Protein AF-A0A1C6TPZ8-F1 (afdb_monomer_lite)

Radius of gyration: 26.44 Å; chains: 1; bounding box: 73×65×64 Å

pLDDT: mean 78.9, std 15.6, range [37.97, 97.0]

Secondary structure (DSSP, 8-state):
------S-------PPPTT-B-GGG-B--SHHHHHHHHHHHHHHHTTPPBPBTTBSSSEEEEESSS-TT--PPEEEEE-SSS-THHHHHHHHHHHHTT--EEEETTEEEEEEEPPPP------TT---HHHHHHHHHHHHHHHHHHH--SGGGTTHHHHHHHHHHHHHHHHHHHHHHHHHHHHHT------

Foldseek 3Di:
DDDPPPPDPPPPPPDQAPLFAAPPRHRQNAPVSVQLRVLVVLVVVLVFDEPDPVPQWTKYWAFPDPDRPDQFFIKIATRDPDDLVVQVSSVVSCVVVVWDWDQDPVDNRIITTGRRPPPPPPDPPDDPVVVVVVVVVLVVLVVVVVPDDDPCVPVSVVVNVVSVVVVVVVVVVVVVVVVVVVVVPDDDPDD

Sequence (191 aa):
MNTDQWANGTVTVMDDPEFGYGKGQRPLWSPRDRDAEAIRRTLRRGGFVDFDERHLDGFAVEGANTSQDGTEPFVVSYCGTRFPETVQRYQQVLEQAGYQVSVNPQDAQILLVQRPPMEPPPSPDRPPMTAIVCAVLAAVALVASWVGTGPVRTTAGISSAILGVLAAFLAASWYRRRLDEQAGGRPGTAT

Organism: NCBI:txid47855

Structure (mmCIF, N/CA/C/O backbone):
data_AF-A0A1C6TPZ8-F1
#
_entry.id   AF-A0A1C6TPZ8-F1
#
loop_
_atom_site.group_PDB
_atom_site.id
_atom_site.type_symbol
_atom_site.label_atom_id
_atom_site.label_alt_id
_atom_site.label_comp_id
_atom_site.label_asym_id
_atom_site.label_entity_id
_atom_site.label_seq_id
_atom_site.pdbx_PDB_ins_code
_atom_site.Cartn_x
_atom_site.Cartn_y
_atom_site.Cartn_z
_atom_site.occupancy
_atom_site.B_iso_or_equiv
_atom_site.auth_seq_id
_atom_site.auth_comp_id
_atom_site.auth_asym_id
_atom_site.auth_atom_id
_atom_site.pdbx_PDB_model_num
ATOM 1 N N . MET A 1 1 ? 34.526 -52.059 -2.808 1.00 41.00 1 MET A N 1
ATOM 2 C CA . MET A 1 1 ? 33.201 -51.519 -3.180 1.00 41.00 1 MET A CA 1
ATOM 3 C C . MET A 1 1 ? 32.434 -51.347 -1.886 1.00 41.00 1 MET A C 1
ATOM 5 O O . MET A 1 1 ? 32.249 -52.339 -1.201 1.00 41.00 1 MET A O 1
ATOM 9 N N . ASN A 1 2 ? 32.170 -50.102 -1.489 1.00 37.97 2 ASN A N 1
ATOM 10 C CA . ASN A 1 2 ? 31.670 -49.743 -0.161 1.00 37.97 2 ASN A CA 1
ATOM 11 C C . ASN A 1 2 ? 30.196 -49.323 -0.278 1.00 37.97 2 ASN A C 1
ATOM 13 O O . ASN A 1 2 ? 29.887 -48.475 -1.114 1.00 37.97 2 ASN A O 1
ATOM 17 N N . THR A 1 3 ? 29.314 -49.938 0.509 1.00 50.47 3 THR A N 1
ATOM 18 C CA . THR A 1 3 ? 27.844 -49.893 0.347 1.00 50.47 3 THR A CA 1
ATOM 19 C C . THR A 1 3 ? 27.110 -49.188 1.494 1.00 50.47 3 THR A C 1
ATOM 21 O O . THR A 1 3 ? 25.901 -49.337 1.610 1.00 50.47 3 THR A O 1
ATOM 24 N N . ASP A 1 4 ? 27.795 -48.360 2.291 1.00 52.09 4 ASP A N 1
ATOM 25 C CA . ASP A 1 4 ? 27.247 -47.853 3.565 1.00 52.09 4 ASP A CA 1
ATOM 26 C C . ASP A 1 4 ? 27.032 -46.321 3.628 1.00 52.09 4 ASP A C 1
ATOM 28 O O . ASP A 1 4 ? 27.176 -45.716 4.686 1.00 52.09 4 ASP A O 1
ATOM 32 N N . GLN A 1 5 ? 26.676 -45.649 2.522 1.00 51.06 5 GLN A N 1
ATOM 33 C CA . GLN A 1 5 ? 26.609 -44.170 2.476 1.00 51.06 5 GLN A CA 1
ATOM 34 C C . GLN A 1 5 ? 25.212 -43.550 2.231 1.00 51.06 5 GLN A C 1
ATOM 36 O O . GLN A 1 5 ? 25.121 -42.483 1.633 1.00 51.06 5 GLN A O 1
ATOM 41 N N . TRP A 1 6 ? 24.117 -44.163 2.708 1.00 52.03 6 TRP A N 1
ATOM 42 C CA . TRP A 1 6 ? 22.746 -43.642 2.487 1.00 52.03 6 TRP A CA 1
ATOM 43 C C . TRP A 1 6 ? 21.849 -43.567 3.737 1.00 52.03 6 TRP A C 1
ATOM 45 O O . TRP A 1 6 ? 20.643 -43.766 3.638 1.00 52.03 6 TRP A O 1
ATOM 55 N N . ALA A 1 7 ? 22.398 -43.263 4.917 1.00 55.69 7 ALA A N 1
ATOM 56 C CA . ALA A 1 7 ? 21.601 -43.205 6.153 1.00 55.69 7 ALA A CA 1
ATOM 57 C C . ALA A 1 7 ? 21.752 -41.910 6.972 1.00 55.69 7 ALA A C 1
ATOM 59 O O . ALA A 1 7 ? 21.576 -41.944 8.179 1.00 55.69 7 ALA A O 1
ATOM 60 N N . ASN A 1 8 ? 22.050 -40.771 6.340 1.00 52.62 8 ASN A N 1
ATOM 61 C CA . ASN A 1 8 ? 21.947 -39.454 6.987 1.00 52.62 8 ASN A CA 1
ATOM 62 C C . ASN A 1 8 ? 21.362 -38.431 6.007 1.00 52.62 8 ASN A C 1
ATOM 64 O O . ASN A 1 8 ? 21.998 -37.452 5.625 1.00 52.62 8 ASN A O 1
ATOM 68 N N . GLY A 1 9 ? 20.135 -38.693 5.556 1.00 52.94 9 GLY A N 1
ATOM 69 C CA . GLY A 1 9 ? 19.299 -37.658 4.962 1.00 52.94 9 GLY A CA 1
ATOM 70 C C . GLY A 1 9 ? 18.793 -36.765 6.084 1.00 52.94 9 GLY A C 1
ATOM 71 O O . GLY A 1 9 ? 17.731 -37.028 6.641 1.00 52.94 9 GLY A O 1
ATOM 72 N N . THR A 1 10 ? 19.576 -35.755 6.457 1.00 56.06 10 THR A N 1
ATOM 73 C CA . THR A 1 10 ? 19.104 -34.664 7.306 1.00 56.06 10 THR A CA 1
ATOM 74 C C . THR A 1 10 ? 17.891 -34.073 6.601 1.00 56.06 10 THR A C 1
ATOM 76 O O . THR A 1 10 ? 18.031 -33.448 5.551 1.00 56.06 10 THR A O 1
ATOM 79 N N . VAL A 1 11 ? 16.692 -34.336 7.119 1.00 57.59 11 VAL A N 1
ATOM 80 C CA . VAL A 1 11 ? 15.494 -33.613 6.704 1.00 57.59 11 VAL A CA 1
ATOM 81 C C . VAL A 1 11 ? 15.772 -32.169 7.087 1.00 57.59 11 VAL A C 1
ATOM 83 O O . 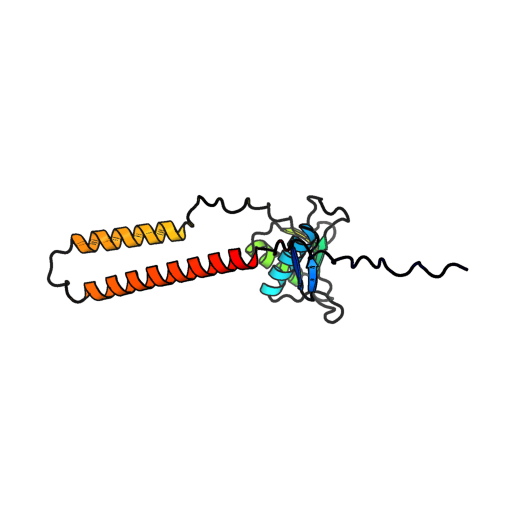VAL A 1 11 ? 15.711 -31.818 8.264 1.00 57.59 11 VAL A O 1
ATOM 86 N N . THR A 1 12 ? 16.178 -31.349 6.120 1.00 57.44 12 THR A N 1
ATOM 87 C CA . THR A 1 12 ? 16.182 -29.901 6.276 1.00 57.44 12 THR A CA 1
ATOM 88 C C . THR A 1 12 ? 14.730 -29.533 6.510 1.00 57.44 12 THR A C 1
ATOM 90 O O . THR A 1 12 ? 13.928 -29.502 5.578 1.00 57.44 12 THR A O 1
ATOM 93 N N . VAL A 1 13 ? 14.373 -29.352 7.781 1.00 62.94 13 VAL A N 1
ATOM 94 C CA . VAL A 1 13 ? 13.169 -28.629 8.167 1.00 62.94 13 VAL A CA 1
ATOM 95 C C . VAL A 1 13 ? 13.278 -27.310 7.412 1.00 62.94 13 VAL A C 1
ATOM 97 O O . VAL A 1 13 ? 14.201 -26.540 7.657 1.00 62.94 13 VAL A O 1
ATOM 100 N N . MET A 1 14 ? 12.464 -27.133 6.371 1.00 66.62 14 MET A N 1
ATOM 101 C CA . MET A 1 14 ? 12.399 -25.849 5.690 1.00 66.62 14 MET A CA 1
ATOM 102 C C . MET A 1 14 ? 11.852 -24.882 6.729 1.00 66.62 14 MET A C 1
ATOM 104 O O . MET A 1 14 ? 10.705 -25.041 7.141 1.00 66.62 14 MET A O 1
ATOM 108 N N . ASP A 1 15 ? 12.700 -23.971 7.203 1.00 81.69 15 ASP A N 1
ATOM 109 C CA . ASP A 1 15 ? 12.302 -22.953 8.168 1.00 81.69 15 ASP A CA 1
ATOM 110 C C . ASP A 1 15 ? 11.056 -22.228 7.642 1.00 81.69 15 ASP A C 1
ATOM 112 O O . ASP A 1 15 ? 10.977 -21.909 6.455 1.00 81.69 15 ASP A O 1
ATOM 116 N N . ASP A 1 16 ? 10.058 -21.990 8.490 1.00 88.19 16 ASP A N 1
ATOM 117 C CA . ASP A 1 16 ? 8.904 -21.189 8.082 1.00 88.19 16 ASP A CA 1
ATOM 118 C C . ASP A 1 16 ? 9.360 -19.745 7.786 1.00 88.19 16 ASP A C 1
ATOM 120 O O . ASP A 1 16 ? 10.231 -19.214 8.486 1.00 88.19 16 ASP A O 1
ATOM 124 N N . PRO A 1 17 ? 8.793 -19.065 6.771 1.00 90.31 17 PRO A N 1
ATOM 125 C CA . PRO A 1 17 ? 9.159 -17.688 6.471 1.00 90.31 17 PRO A CA 1
ATOM 126 C C . PRO A 1 17 ? 8.816 -16.763 7.640 1.00 90.31 17 PRO A C 1
ATOM 128 O O . PRO A 1 17 ? 7.673 -16.732 8.098 1.00 90.31 17 PRO A O 1
ATOM 131 N N . GLU A 1 18 ? 9.791 -15.956 8.070 1.00 90.25 18 GLU A N 1
ATOM 132 C CA . GLU A 1 18 ? 9.697 -15.074 9.245 1.00 90.25 18 GLU A CA 1
ATOM 133 C C . GLU A 1 18 ? 8.447 -14.176 9.226 1.00 90.25 18 GLU A C 1
ATOM 135 O O . GLU A 1 18 ? 7.823 -13.938 10.261 1.00 90.25 18 GLU A O 1
ATOM 140 N N . PHE A 1 19 ? 8.036 -13.707 8.043 1.00 89.31 19 PHE A N 1
ATOM 141 C CA . PHE A 1 19 ? 6.881 -12.821 7.873 1.00 89.31 19 PHE A CA 1
ATOM 142 C C . PHE A 1 19 ? 5.662 -13.516 7.248 1.00 89.31 19 PHE A C 1
ATOM 144 O O . PHE A 1 19 ? 4.721 -12.848 6.806 1.00 89.31 19 PHE A O 1
ATOM 151 N N . GLY A 1 20 ? 5.658 -14.849 7.219 1.00 93.31 20 GLY A N 1
ATOM 152 C CA . GLY A 1 20 ? 4.576 -15.663 6.677 1.00 93.31 20 GLY A CA 1
ATOM 153 C C . GLY A 1 20 ? 4.510 -15.643 5.149 1.00 93.31 20 GLY A C 1
ATOM 154 O O . GLY A 1 20 ? 5.528 -15.626 4.457 1.00 93.31 20 GLY A O 1
ATOM 155 N N . TYR A 1 21 ? 3.289 -15.665 4.609 1.00 93.19 21 TYR A N 1
ATOM 156 C CA . TYR A 1 21 ? 3.041 -15.830 3.175 1.00 93.19 21 TYR A CA 1
ATOM 157 C C . TYR A 1 21 ? 2.163 -14.709 2.601 1.00 93.19 21 TYR A C 1
ATOM 159 O O . TYR A 1 21 ? 1.187 -14.266 3.212 1.00 93.19 21 TYR A O 1
ATOM 167 N N . GLY A 1 22 ? 2.506 -14.257 1.394 1.00 93.00 22 GLY A N 1
ATOM 168 C CA . GLY A 1 22 ? 1.729 -13.306 0.599 1.00 93.00 22 GLY A CA 1
ATOM 169 C C . GLY A 1 22 ? 0.682 -13.972 -0.302 1.00 93.00 22 GLY A C 1
ATOM 170 O O . GLY A 1 22 ? 0.396 -15.170 -0.196 1.00 93.00 22 GLY A O 1
ATOM 171 N N . LYS A 1 23 ? 0.107 -13.195 -1.236 1.00 90.38 23 LYS A N 1
ATOM 172 C CA . LYS A 1 23 ? -0.772 -13.733 -2.295 1.00 90.38 23 LYS A CA 1
ATOM 173 C C . LYS A 1 23 ? -0.074 -14.898 -3.017 1.00 90.38 23 LYS A C 1
ATOM 175 O O . LYS A 1 23 ? 1.096 -14.805 -3.375 1.00 90.38 23 LYS A O 1
ATOM 180 N N . GLY A 1 24 ? -0.810 -15.987 -3.243 1.00 89.38 24 GLY A N 1
ATOM 181 C CA . GLY A 1 24 ? -0.300 -17.153 -3.970 1.00 89.38 24 GLY A CA 1
ATOM 182 C C . GLY A 1 24 ? 0.710 -18.001 -3.194 1.00 89.38 24 GLY A C 1
ATOM 183 O O . GLY A 1 24 ? 1.492 -18.697 -3.825 1.00 89.38 24 GLY A O 1
ATOM 184 N N . GLN A 1 25 ? 0.708 -17.943 -1.854 1.00 92.44 25 GLN A N 1
ATOM 185 C CA . GLN A 1 25 ? 1.649 -18.691 -1.001 1.00 92.44 25 GLN A CA 1
ATOM 186 C C . GLN A 1 25 ? 3.120 -18.318 -1.242 1.00 92.44 25 GLN A C 1
ATOM 188 O O . GLN A 1 25 ? 4.024 -19.109 -0.987 1.00 92.44 25 GLN A O 1
ATOM 193 N N . ARG A 1 26 ? 3.385 -17.096 -1.723 1.00 89.50 26 ARG A N 1
ATOM 194 C CA . ARG A 1 26 ? 4.753 -16.593 -1.854 1.00 89.50 26 ARG A CA 1
ATOM 195 C C . ARG A 1 26 ? 5.340 -16.370 -0.452 1.00 89.50 26 ARG A C 1
ATOM 197 O O . ARG A 1 26 ? 4.762 -15.569 0.285 1.00 89.50 26 ARG A O 1
ATOM 204 N N . PRO A 1 27 ? 6.449 -17.031 -0.079 1.00 92.12 27 PRO A N 1
ATOM 205 C CA . PRO A 1 27 ? 7.061 -16.832 1.228 1.00 92.12 27 PRO A CA 1
ATOM 206 C C . PRO A 1 27 ? 7.636 -15.417 1.345 1.00 92.12 27 PRO A C 1
ATOM 208 O O . PRO A 1 27 ? 8.181 -14.874 0.380 1.00 92.12 27 PRO A O 1
ATOM 211 N N . LEU A 1 28 ? 7.488 -14.818 2.525 1.00 93.00 28 LEU A N 1
ATOM 212 C CA . LEU A 1 28 ? 7.967 -13.479 2.854 1.00 93.00 28 LEU A CA 1
ATOM 213 C C . LEU A 1 28 ? 9.136 -13.616 3.832 1.00 93.00 28 LEU A C 1
ATOM 215 O O . LEU A 1 28 ? 8.951 -13.645 5.046 1.00 93.00 28 LEU A O 1
ATOM 219 N N . TRP A 1 29 ? 10.340 -13.755 3.285 1.00 89.44 29 TRP A N 1
ATOM 220 C CA . TRP A 1 29 ? 11.544 -14.034 4.072 1.00 89.44 29 TRP A CA 1
ATOM 221 C C . TRP A 1 29 ? 12.134 -12.796 4.728 1.00 89.44 29 TRP A C 1
ATOM 223 O O . TRP A 1 29 ? 12.813 -12.908 5.738 1.00 89.44 29 TRP A O 1
ATOM 233 N N . SER A 1 30 ? 11.895 -11.622 4.149 1.00 88.75 30 SER A N 1
ATOM 234 C CA . SER A 1 30 ? 12.497 -10.375 4.611 1.00 88.75 30 SER A CA 1
ATOM 235 C C . SER A 1 30 ? 11.442 -9.342 5.025 1.00 88.75 30 SER A C 1
ATOM 237 O O . SER A 1 30 ? 10.321 -9.349 4.493 1.00 88.75 30 SER A O 1
ATOM 239 N N . PRO A 1 31 ? 11.796 -8.370 5.893 1.00 88.38 31 PRO A N 1
ATOM 240 C CA . PRO A 1 31 ? 10.933 -7.222 6.182 1.00 88.38 31 PRO A CA 1
ATOM 241 C C . PRO A 1 31 ? 10.504 -6.498 4.904 1.00 88.38 31 PRO A C 1
ATOM 243 O O . PRO A 1 31 ? 9.398 -5.977 4.799 1.00 88.38 31 PRO A O 1
ATOM 246 N N . ARG A 1 32 ? 11.375 -6.511 3.896 1.00 88.06 32 ARG A N 1
ATOM 247 C CA . ARG A 1 32 ? 11.125 -5.919 2.592 1.00 88.06 32 ARG A CA 1
ATOM 248 C C . ARG A 1 32 ? 10.063 -6.663 1.786 1.00 88.06 32 ARG A C 1
ATOM 250 O O . ARG A 1 32 ? 9.223 -6.004 1.178 1.00 88.06 32 ARG A O 1
ATOM 257 N N . ASP A 1 33 ? 10.068 -7.996 1.793 1.00 90.50 33 ASP A N 1
ATOM 258 C CA . ASP A 1 33 ? 9.015 -8.795 1.152 1.00 90.50 33 ASP A CA 1
ATOM 259 C C . ASP A 1 33 ? 7.660 -8.524 1.806 1.00 90.50 33 ASP A C 1
ATOM 261 O O . ASP A 1 33 ? 6.660 -8.317 1.113 1.00 90.50 33 ASP A O 1
ATOM 265 N N . ARG A 1 34 ? 7.644 -8.457 3.143 1.00 91.44 34 ARG A N 1
ATOM 266 C CA . ARG A 1 34 ? 6.465 -8.077 3.927 1.00 91.44 34 ARG A CA 1
ATOM 267 C C . ARG A 1 34 ? 5.948 -6.693 3.539 1.00 91.44 34 ARG A C 1
ATOM 269 O O . ARG A 1 34 ? 4.750 -6.543 3.308 1.00 91.44 34 ARG A O 1
ATOM 276 N N . ASP A 1 35 ? 6.823 -5.695 3.465 1.00 92.00 35 ASP A N 1
ATOM 277 C CA . ASP A 1 35 ? 6.440 -4.315 3.154 1.00 92.00 35 ASP A CA 1
ATOM 278 C C . ASP A 1 35 ? 5.952 -4.173 1.705 1.00 92.00 35 ASP A C 1
ATOM 280 O O . ASP A 1 35 ? 4.911 -3.560 1.461 1.00 92.00 35 ASP A O 1
ATOM 284 N N . ALA A 1 36 ? 6.628 -4.816 0.746 1.00 93.25 36 ALA A N 1
ATOM 285 C CA . ALA A 1 36 ? 6.155 -4.891 -0.633 1.00 93.25 36 ALA A CA 1
ATOM 286 C C . ALA A 1 36 ? 4.755 -5.516 -0.689 1.00 93.25 36 ALA A C 1
ATOM 288 O O . ALA A 1 36 ? 3.856 -4.984 -1.339 1.00 93.25 36 ALA A O 1
ATOM 289 N N . GLU A 1 37 ? 4.530 -6.618 0.031 1.00 94.56 37 GLU A N 1
ATOM 290 C CA . GLU A 1 37 ? 3.222 -7.267 0.087 1.00 94.56 37 GLU A CA 1
ATOM 291 C C . GLU A 1 37 ? 2.156 -6.406 0.781 1.00 94.56 37 GLU A C 1
ATOM 293 O O . GLU A 1 37 ? 0.987 -6.446 0.389 1.00 94.56 37 GLU A O 1
ATOM 298 N N . ALA A 1 38 ? 2.528 -5.585 1.766 1.00 94.19 38 ALA A N 1
ATOM 299 C CA . ALA A 1 38 ? 1.628 -4.612 2.378 1.00 94.19 38 ALA A CA 1
ATOM 300 C C . ALA A 1 38 ? 1.170 -3.545 1.369 1.00 94.19 38 ALA A C 1
ATOM 302 O O . ALA A 1 38 ? -0.028 -3.243 1.305 1.00 94.19 38 ALA A O 1
ATOM 303 N N . ILE A 1 39 ? 2.079 -3.048 0.523 1.00 95.69 39 ILE A N 1
ATOM 304 C CA . ILE A 1 39 ? 1.750 -2.139 -0.587 1.00 95.69 39 ILE A CA 1
ATOM 305 C C . ILE A 1 39 ? 0.805 -2.842 -1.572 1.00 95.69 39 ILE A C 1
ATOM 307 O O . ILE A 1 39 ? -0.281 -2.325 -1.846 1.00 95.69 39 ILE A O 1
ATOM 311 N N . ARG A 1 40 ? 1.135 -4.065 -2.026 1.00 96.44 40 ARG A N 1
ATOM 312 C CA . ARG A 1 40 ? 0.263 -4.835 -2.940 1.00 96.44 40 ARG A CA 1
ATOM 313 C C . ARG A 1 40 ? -1.131 -5.044 -2.351 1.00 96.44 40 ARG A C 1
ATOM 315 O O . ARG A 1 40 ? -2.142 -4.860 -3.026 1.00 96.44 40 ARG A O 1
ATOM 322 N N . ARG A 1 41 ? -1.217 -5.408 -1.069 1.00 95.50 41 ARG A N 1
ATOM 323 C CA . ARG A 1 41 ? -2.489 -5.597 -0.356 1.00 95.50 41 ARG A CA 1
ATOM 324 C C . ARG A 1 41 ? -3.298 -4.304 -0.280 1.00 95.50 41 ARG A C 1
ATOM 326 O O . ARG A 1 41 ? -4.519 -4.364 -0.406 1.00 95.50 41 ARG A O 1
ATOM 333 N N . THR A 1 42 ? -2.638 -3.169 -0.082 1.00 96.44 42 THR A N 1
ATOM 334 C CA . THR A 1 42 ? -3.279 -1.848 -0.036 1.00 96.44 42 THR A CA 1
ATOM 335 C C . THR A 1 42 ? -3.908 -1.506 -1.385 1.00 96.44 42 THR A C 1
ATOM 337 O O . THR A 1 42 ? -5.102 -1.223 -1.444 1.00 96.44 42 THR A O 1
ATOM 340 N N . LEU A 1 43 ? -3.159 -1.655 -2.480 1.00 96.62 43 LEU A N 1
ATOM 341 C CA . LEU A 1 43 ? -3.670 -1.412 -3.832 1.00 96.62 43 LEU A CA 1
ATOM 342 C C . LEU A 1 43 ? -4.818 -2.364 -4.202 1.00 96.62 43 LEU A C 1
ATOM 344 O O . LEU A 1 43 ? -5.837 -1.920 -4.730 1.00 96.62 43 LEU A O 1
ATOM 348 N N . ARG A 1 44 ? -4.728 -3.652 -3.837 1.00 96.25 44 ARG A N 1
ATOM 349 C CA . ARG A 1 44 ? -5.830 -4.613 -4.045 1.00 96.25 44 ARG A CA 1
ATOM 350 C C . ARG A 1 44 ? -7.102 -4.233 -3.289 1.00 96.25 44 ARG A C 1
ATOM 352 O O . ARG A 1 44 ? -8.194 -4.383 -3.825 1.00 96.25 44 ARG A O 1
ATOM 359 N N . ARG A 1 45 ? -6.988 -3.706 -2.063 1.00 95.69 45 ARG A N 1
ATOM 360 C CA . ARG A 1 45 ? -8.146 -3.170 -1.319 1.00 95.69 45 ARG A CA 1
ATOM 361 C C . ARG A 1 45 ? -8.744 -1.931 -1.986 1.00 95.69 45 ARG A C 1
ATOM 363 O O . ARG A 1 45 ? -9.948 -1.732 -1.882 1.00 95.69 45 ARG A O 1
ATOM 370 N N . GLY A 1 46 ? -7.928 -1.153 -2.697 1.00 95.88 46 GLY A N 1
ATOM 371 C CA . GLY A 1 46 ? -8.371 -0.060 -3.568 1.00 95.88 46 GLY A CA 1
ATOM 372 C C . GLY A 1 46 ? -9.047 -0.510 -4.870 1.00 95.88 46 GLY A C 1
ATOM 373 O O . GLY A 1 46 ? -9.441 0.338 -5.662 1.00 95.88 46 GLY A O 1
ATOM 374 N N . GLY A 1 47 ? -9.194 -1.821 -5.103 1.00 95.56 47 GLY A N 1
ATOM 375 C CA . GLY A 1 47 ? -9.834 -2.380 -6.296 1.00 95.56 47 GLY A CA 1
ATOM 376 C C . GLY A 1 47 ? -8.896 -2.582 -7.488 1.00 95.56 47 GLY A C 1
ATOM 377 O O . GLY A 1 47 ? -9.367 -2.914 -8.574 1.00 95.56 47 GLY A O 1
ATOM 378 N N . PHE A 1 48 ? -7.586 -2.399 -7.309 1.00 95.19 48 PHE A N 1
ATOM 379 C CA . PHE A 1 48 ? -6.608 -2.600 -8.378 1.00 95.19 48 PHE A CA 1
ATOM 380 C C . PHE A 1 48 ? -6.133 -4.051 -8.464 1.00 95.19 48 PHE A C 1
ATOM 382 O O . PHE A 1 48 ? -6.101 -4.781 -7.469 1.00 95.19 48 PHE A O 1
ATOM 389 N N . VAL A 1 49 ? -5.740 -4.464 -9.667 1.00 94.31 49 VAL A N 1
ATOM 390 C CA . VAL A 1 49 ? -5.290 -5.827 -9.958 1.00 94.31 49 VAL A CA 1
ATOM 391 C C . VAL A 1 49 ? -3.764 -5.864 -10.017 1.00 94.31 49 VAL A C 1
ATOM 393 O O . VAL A 1 49 ? -3.132 -4.980 -10.588 1.00 94.31 49 VAL A O 1
ATOM 396 N N . ASP A 1 50 ? -3.194 -6.882 -9.379 1.00 93.69 50 ASP A N 1
ATOM 397 C CA . ASP A 1 50 ? -1.760 -7.185 -9.397 1.00 93.69 50 ASP A CA 1
ATOM 398 C C . ASP A 1 50 ? -1.379 -7.690 -10.791 1.00 93.69 50 ASP A C 1
ATOM 400 O O . ASP A 1 50 ? -2.079 -8.552 -11.329 1.00 93.69 50 ASP A O 1
ATOM 404 N N . PHE A 1 51 ? -0.292 -7.181 -11.357 1.00 92.62 51 PHE A N 1
ATOM 405 C CA . PHE A 1 51 ? 0.250 -7.685 -12.609 1.00 92.62 51 PHE A CA 1
ATOM 406 C C . PHE A 1 51 ? 0.782 -9.104 -12.388 1.00 92.62 51 PHE A C 1
ATOM 408 O O . PHE A 1 51 ? 1.651 -9.343 -11.548 1.00 92.62 51 PHE A O 1
ATOM 415 N N . ASP A 1 52 ? 0.234 -10.060 -13.131 1.00 88.69 52 ASP A N 1
ATOM 416 C CA . ASP A 1 52 ? 0.665 -11.454 -13.115 1.00 88.69 52 ASP A CA 1
ATOM 417 C C . ASP A 1 52 ? 0.493 -12.086 -14.504 1.00 88.69 52 ASP A C 1
ATOM 419 O O . ASP A 1 52 ? -0.011 -11.461 -15.435 1.00 88.69 52 ASP A O 1
ATOM 423 N N . GLU A 1 53 ? 0.911 -13.342 -14.667 1.00 81.44 53 GLU A N 1
ATOM 424 C CA . GLU A 1 53 ? 0.834 -14.048 -15.957 1.00 81.44 53 GLU A CA 1
ATOM 425 C C . GLU A 1 53 ? -0.590 -14.121 -16.538 1.00 81.44 53 GLU A C 1
ATOM 427 O O . GLU A 1 53 ? -0.761 -14.310 -17.741 1.00 81.44 53 GLU A O 1
ATOM 432 N N . ARG A 1 54 ? -1.627 -13.990 -15.697 1.00 85.81 54 ARG A N 1
ATOM 433 C CA . ARG A 1 54 ? -3.035 -14.031 -16.118 1.00 85.81 54 ARG A CA 1
ATOM 434 C C . ARG A 1 54 ? -3.607 -12.636 -16.355 1.00 85.81 54 ARG A C 1
ATOM 436 O O . ARG A 1 54 ? -4.547 -12.499 -17.135 1.00 85.81 54 ARG A O 1
ATOM 443 N N . HIS A 1 55 ? -3.052 -11.620 -15.703 1.00 85.44 55 HIS A N 1
ATOM 444 C CA . HIS A 1 55 ? -3.479 -10.230 -15.796 1.00 85.44 55 HIS A CA 1
ATOM 445 C C . HIS A 1 55 ? -2.318 -9.373 -16.289 1.00 85.44 55 HIS A C 1
ATOM 447 O O . HIS A 1 55 ? -1.534 -8.834 -15.511 1.00 85.44 55 HIS A O 1
ATOM 453 N N . LEU A 1 56 ? -2.255 -9.209 -17.612 1.00 86.88 56 LEU A N 1
ATOM 454 C CA . LEU A 1 56 ? -1.244 -8.384 -18.281 1.00 86.88 56 LEU A CA 1
ATOM 455 C C . LEU A 1 56 ? -1.481 -6.870 -18.111 1.00 86.88 56 LEU A C 1
ATOM 457 O O . LEU A 1 56 ? -0.738 -6.063 -18.657 1.00 86.88 56 LEU A O 1
ATOM 461 N N . ASP A 1 57 ? -2.531 -6.485 -17.386 1.00 90.25 57 ASP A N 1
ATOM 462 C CA . ASP A 1 57 ? -2.906 -5.108 -17.087 1.00 90.25 57 ASP A CA 1
ATOM 463 C C . ASP A 1 57 ? -3.122 -4.989 -15.572 1.00 90.25 57 ASP A C 1
ATOM 465 O O . ASP A 1 57 ? -3.986 -5.664 -15.005 1.00 90.25 57 ASP A O 1
ATOM 469 N N . GLY A 1 58 ? -2.296 -4.184 -14.905 1.00 93.44 58 GLY A N 1
ATOM 470 C CA . GLY A 1 58 ? -2.269 -4.107 -13.449 1.00 93.44 58 GLY A CA 1
ATOM 471 C C . GLY A 1 58 ? -1.083 -3.317 -12.915 1.00 93.44 58 GLY A C 1
ATOM 472 O O . GLY A 1 58 ? -0.365 -2.652 -13.665 1.00 93.44 58 GLY A O 1
ATOM 473 N N . PHE A 1 59 ? -0.892 -3.362 -11.602 1.00 95.38 59 PHE A N 1
ATOM 474 C CA . PHE A 1 59 ? 0.278 -2.781 -10.951 1.00 95.38 59 PHE A CA 1
ATOM 475 C C . PHE A 1 59 ? 1.336 -3.850 -10.671 1.00 95.38 59 PHE A C 1
ATOM 477 O O . PHE A 1 59 ? 0.998 -4.965 -10.289 1.00 95.38 59 PHE A O 1
ATOM 484 N N . ALA A 1 60 ? 2.609 -3.490 -10.769 1.00 95.12 60 ALA A N 1
ATOM 485 C CA . ALA A 1 60 ? 3.708 -4.259 -10.201 1.00 95.12 60 ALA A CA 1
ATOM 486 C C . ALA A 1 60 ? 4.332 -3.469 -9.049 1.00 95.12 60 ALA A C 1
ATOM 488 O O . ALA A 1 60 ? 4.413 -2.242 -9.096 1.00 95.12 60 ALA A O 1
ATOM 489 N N . VAL A 1 61 ? 4.762 -4.181 -8.007 1.00 95.19 61 VAL A N 1
ATOM 490 C CA . VAL A 1 61 ? 5.524 -3.599 -6.896 1.00 95.19 61 VAL A CA 1
ATOM 491 C C . VAL A 1 61 ? 6.875 -4.277 -6.846 1.00 95.19 61 VAL A C 1
ATOM 493 O O . VAL A 1 61 ? 6.956 -5.488 -6.610 1.00 95.19 61 VAL A O 1
ATOM 496 N N . GLU A 1 62 ? 7.917 -3.485 -7.017 1.00 91.50 62 GLU A N 1
ATOM 497 C CA . GLU A 1 62 ? 9.306 -3.909 -6.960 1.00 91.50 62 GLU A CA 1
ATOM 498 C C . GLU A 1 62 ? 10.034 -3.092 -5.900 1.00 91.50 62 GLU A C 1
ATOM 500 O O . GLU A 1 62 ? 9.683 -1.954 -5.600 1.00 91.50 62 GLU A O 1
ATOM 505 N N . GLY A 1 63 ? 11.047 -3.672 -5.274 1.00 84.81 63 GLY A N 1
ATOM 506 C CA . GLY A 1 63 ? 11.942 -2.879 -4.450 1.00 84.81 63 GLY A CA 1
ATOM 507 C C . GLY A 1 63 ? 13.066 -2.321 -5.328 1.00 84.81 63 GLY A C 1
ATOM 508 O O . GLY A 1 63 ? 13.648 -3.092 -6.082 1.00 84.81 63 GLY A O 1
ATOM 509 N N . ALA A 1 64 ? 13.430 -1.042 -5.179 1.00 67.75 64 ALA A N 1
ATOM 510 C CA . ALA A 1 64 ? 14.370 -0.357 -6.080 1.00 67.75 64 ALA A CA 1
ATOM 511 C C . ALA A 1 64 ? 15.796 -0.963 -6.202 1.00 67.75 64 ALA A C 1
ATOM 513 O O . ALA A 1 64 ? 16.489 -0.655 -7.166 1.00 67.75 64 ALA A O 1
ATOM 514 N N . ASN A 1 65 ? 16.232 -1.858 -5.298 1.00 64.88 65 ASN A N 1
ATOM 515 C CA . ASN A 1 65 ? 17.539 -2.541 -5.390 1.00 64.88 65 ASN A CA 1
ATOM 516 C C . ASN A 1 65 ? 17.562 -4.015 -4.956 1.00 64.88 65 ASN A C 1
ATOM 518 O O . ASN A 1 65 ? 16.569 -4.548 -4.490 1.00 64.88 65 ASN A O 1
ATOM 522 N N . THR A 1 66 ? 18.708 -4.690 -5.025 1.00 54.31 66 THR A N 1
ATOM 523 C CA . THR A 1 66 ? 18.921 -6.060 -4.501 1.00 54.31 66 THR A CA 1
ATOM 524 C C . THR A 1 66 ? 19.322 -6.122 -3.023 1.00 54.31 66 THR A C 1
ATOM 526 O O . THR A 1 66 ? 19.233 -7.190 -2.420 1.00 54.31 66 THR A O 1
ATOM 529 N N . SER A 1 67 ? 19.710 -5.002 -2.403 1.00 59.53 67 SER A N 1
ATOM 530 C CA . SER A 1 67 ? 20.027 -4.967 -0.967 1.00 59.53 67 SER A CA 1
ATOM 531 C C . SER A 1 67 ? 18.757 -5.154 -0.129 1.00 59.53 67 SER A C 1
ATOM 533 O O . SER A 1 67 ? 17.802 -4.385 -0.255 1.00 59.53 67 SER A O 1
ATOM 535 N N . GLN A 1 68 ? 18.716 -6.198 0.703 1.00 58.91 68 GLN A N 1
ATOM 536 C CA . GLN A 1 68 ? 17.554 -6.524 1.541 1.00 58.91 68 GLN A CA 1
ATOM 537 C C . GLN A 1 68 ? 17.284 -5.461 2.625 1.00 58.91 68 GLN A C 1
ATOM 539 O O . GLN A 1 68 ? 16.124 -5.255 2.987 1.00 58.91 68 GLN A O 1
ATOM 544 N N . ASP A 1 69 ? 18.314 -4.707 3.029 1.00 61.38 69 ASP A N 1
ATOM 545 C CA . ASP A 1 69 ? 18.273 -3.798 4.186 1.00 61.38 69 ASP A CA 1
ATOM 546 C C . ASP A 1 69 ? 18.255 -2.301 3.830 1.00 61.38 69 ASP A C 1
ATOM 548 O O . ASP A 1 69 ? 18.250 -1.445 4.715 1.00 61.38 69 ASP A O 1
ATOM 552 N N . GLY A 1 70 ? 18.236 -1.953 2.540 1.00 63.97 70 GLY A N 1
ATOM 553 C CA . GLY A 1 70 ? 18.249 -0.556 2.101 1.00 63.97 70 GLY A CA 1
ATOM 554 C C . GLY A 1 70 ? 17.017 0.243 2.552 1.00 63.97 70 GLY A C 1
ATOM 555 O O . GLY A 1 70 ? 15.902 -0.279 2.630 1.00 63.97 70 GLY A O 1
ATOM 556 N N . THR A 1 71 ? 17.212 1.543 2.789 1.00 71.31 71 THR A N 1
ATOM 557 C CA . THR A 1 71 ? 16.147 2.547 3.001 1.00 71.31 71 THR A CA 1
ATOM 558 C C . THR A 1 71 ? 15.507 3.019 1.695 1.00 71.31 71 THR A C 1
ATOM 560 O O . THR A 1 71 ? 14.776 4.007 1.676 1.00 71.31 71 THR A O 1
ATOM 563 N N . GLU A 1 72 ? 15.814 2.352 0.588 1.00 80.94 72 GLU A N 1
ATOM 564 C CA . GLU A 1 72 ? 15.355 2.762 -0.727 1.00 80.94 72 GLU A CA 1
ATOM 565 C C . GLU A 1 72 ? 13.838 2.586 -0.884 1.00 80.94 72 GLU A C 1
ATOM 567 O O . GLU A 1 72 ? 13.255 1.652 -0.317 1.00 80.94 72 GLU A O 1
ATOM 572 N N . PRO A 1 73 ? 13.189 3.465 -1.666 1.00 90.81 73 PRO A N 1
ATOM 573 C CA . PRO A 1 73 ? 11.759 3.380 -1.907 1.00 90.81 73 PRO A CA 1
ATOM 574 C C . PRO A 1 73 ? 11.387 2.110 -2.685 1.00 90.81 73 PRO A C 1
ATOM 576 O O . PRO A 1 73 ? 12.185 1.513 -3.414 1.00 90.81 73 PRO A O 1
ATOM 579 N N . PHE A 1 74 ? 10.127 1.714 -2.561 1.00 93.62 74 PHE A N 1
ATOM 580 C CA . PHE A 1 74 ? 9.501 0.755 -3.458 1.00 93.62 74 PHE A CA 1
ATOM 581 C C . PHE A 1 74 ? 9.077 1.453 -4.746 1.00 93.62 74 PHE A C 1
ATOM 583 O O . PHE A 1 74 ? 8.600 2.583 -4.731 1.00 93.62 74 PHE A O 1
ATOM 590 N N . VAL A 1 75 ? 9.236 0.755 -5.856 1.00 95.12 75 VAL A N 1
ATOM 591 C CA . VAL A 1 75 ? 8.781 1.157 -7.179 1.00 95.12 75 VAL A CA 1
ATOM 592 C C . VAL A 1 75 ? 7.413 0.528 -7.399 1.00 95.12 75 VAL A C 1
ATOM 594 O O . VAL A 1 75 ? 7.261 -0.691 -7.309 1.00 95.12 75 VAL A O 1
ATOM 597 N N . VAL A 1 76 ? 6.409 1.358 -7.665 1.00 95.94 76 VAL A N 1
ATOM 598 C CA . VAL A 1 76 ? 5.088 0.910 -8.103 1.00 95.94 76 VAL A CA 1
ATOM 599 C C . VAL A 1 76 ? 4.886 1.383 -9.530 1.00 95.94 76 VAL A C 1
ATOM 601 O O . VAL A 1 76 ? 4.823 2.585 -9.784 1.00 95.94 76 VAL A O 1
ATOM 604 N N . SER A 1 77 ? 4.764 0.429 -10.443 1.00 94.75 77 SER A N 1
ATOM 605 C CA . SER A 1 77 ? 4.610 0.693 -11.871 1.00 94.75 77 SER A CA 1
ATOM 606 C C . SER A 1 77 ? 3.261 0.188 -12.352 1.00 94.75 77 SER A C 1
ATOM 608 O O . SER A 1 77 ? 2.754 -0.827 -11.871 1.00 94.75 77 SER A O 1
ATOM 610 N N . TYR A 1 78 ? 2.680 0.880 -13.324 1.00 93.69 78 TYR A N 1
ATOM 611 C CA . TYR A 1 78 ? 1.554 0.356 -14.085 1.00 93.69 78 TYR A CA 1
ATOM 612 C C . TYR A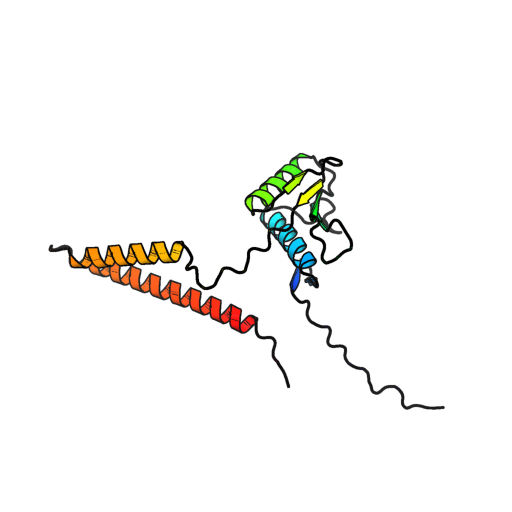 1 78 ? 2.076 -0.423 -15.297 1.00 93.69 78 TYR A C 1
ATOM 614 O O . TYR A 1 78 ? 2.820 0.118 -16.107 1.00 93.69 78 TYR A O 1
ATOM 622 N N . CYS A 1 79 ? 1.699 -1.696 -15.415 1.00 91.50 79 CYS A N 1
ATOM 623 C CA . CYS A 1 79 ? 2.198 -2.604 -16.456 1.00 91.50 79 CYS A CA 1
ATOM 624 C C . CYS A 1 79 ? 1.242 -2.757 -17.649 1.00 91.50 79 CYS A C 1
ATOM 626 O O . CYS A 1 79 ? 1.520 -3.530 -18.562 1.00 91.50 79 CYS A O 1
ATOM 628 N N . GLY A 1 80 ? 0.104 -2.060 -17.640 1.00 87.75 80 GLY A N 1
ATOM 629 C CA . GLY A 1 80 ? -0.869 -2.118 -18.724 1.00 87.75 80 GLY A CA 1
ATOM 630 C C . GLY A 1 80 ? -0.600 -1.117 -19.847 1.00 87.75 80 GLY A C 1
ATOM 631 O O . GLY A 1 80 ? 0.313 -0.299 -19.812 1.00 87.75 80 GLY A O 1
ATOM 632 N N . THR A 1 81 ? -1.456 -1.162 -20.865 1.00 83.12 81 THR A N 1
ATOM 633 C CA . THR A 1 81 ? -1.372 -0.277 -22.040 1.00 83.12 81 THR A CA 1
ATOM 634 C C . THR A 1 81 ? -2.253 0.972 -21.921 1.00 83.12 81 THR A C 1
ATOM 636 O O . THR A 1 81 ? -2.230 1.824 -22.810 1.00 83.12 81 THR A O 1
ATOM 639 N N . ARG A 1 82 ? -3.056 1.102 -20.850 1.00 68.88 82 ARG A N 1
ATOM 640 C CA . ARG A 1 82 ? -4.086 2.144 -20.714 1.00 68.88 82 ARG A CA 1
ATOM 641 C C . ARG A 1 82 ? -3.738 3.225 -19.684 1.00 68.88 82 ARG A C 1
ATOM 643 O O . ARG A 1 82 ? -3.803 3.000 -18.487 1.00 68.88 82 ARG A O 1
ATOM 650 N N . PHE A 1 83 ? -3.520 4.427 -20.217 1.00 69.62 83 PHE A N 1
ATOM 651 C CA . PHE A 1 83 ? -3.589 5.773 -19.624 1.00 69.62 83 PHE A CA 1
ATOM 652 C C . PHE A 1 83 ? -2.825 6.102 -18.314 1.00 69.62 83 PHE A C 1
ATOM 654 O O . PHE A 1 83 ? -2.904 5.386 -17.319 1.00 69.62 83 PHE A O 1
ATOM 661 N N . PRO A 1 84 ? -2.206 7.303 -18.246 1.00 69.19 84 PRO A N 1
ATOM 662 C CA . PRO A 1 84 ? -1.516 7.810 -17.052 1.00 69.19 84 PRO A CA 1
ATOM 663 C C . PRO A 1 84 ? -2.436 8.080 -15.845 1.00 69.19 84 PRO A C 1
ATOM 665 O O . PRO A 1 84 ? -1.957 8.166 -14.716 1.00 69.19 84 PRO A O 1
ATOM 668 N N . GLU A 1 85 ? -3.757 8.180 -16.037 1.00 85.69 85 GLU A N 1
ATOM 669 C CA . GLU A 1 85 ? -4.716 8.416 -14.943 1.00 85.69 85 GLU A CA 1
ATOM 670 C C . GLU A 1 85 ? -4.730 7.290 -13.899 1.00 85.69 85 GLU A C 1
ATOM 672 O O . GLU A 1 85 ? -5.016 7.530 -12.726 1.00 85.69 85 GLU A O 1
ATOM 677 N N . THR A 1 86 ? -4.405 6.058 -14.300 1.00 90.88 86 THR A N 1
ATOM 678 C CA . THR A 1 86 ? -4.375 4.898 -13.398 1.00 90.88 86 THR A CA 1
ATOM 679 C C . THR A 1 86 ? -3.322 5.078 -12.301 1.00 90.88 86 THR A C 1
ATOM 681 O O . THR A 1 86 ? -3.586 4.801 -11.131 1.00 90.88 86 THR A O 1
ATOM 684 N N . VAL A 1 87 ? -2.164 5.640 -12.655 1.00 92.56 87 VAL A N 1
ATOM 685 C CA . VAL A 1 87 ? -1.053 5.887 -11.726 1.00 92.56 87 VAL A CA 1
ATOM 686 C C . VAL A 1 87 ? -1.431 6.940 -10.680 1.00 92.56 87 VAL A C 1
ATOM 688 O O . VAL A 1 87 ? -1.154 6.755 -9.497 1.00 92.56 87 VAL A O 1
ATOM 691 N N . GLN A 1 88 ? -2.169 7.988 -11.061 1.00 93.88 88 GLN A N 1
ATOM 692 C CA . GLN A 1 88 ? -2.696 8.961 -10.092 1.00 93.88 88 GLN A CA 1
ATOM 693 C C . GLN A 1 88 ? -3.655 8.319 -9.082 1.00 93.88 88 GLN A C 1
ATOM 695 O O . GLN A 1 88 ? -3.646 8.671 -7.904 1.00 93.88 88 GLN A O 1
ATOM 700 N N . ARG A 1 89 ? -4.472 7.349 -9.510 1.00 95.62 89 ARG A N 1
ATOM 701 C CA . ARG A 1 89 ? -5.370 6.635 -8.589 1.00 95.62 89 ARG A CA 1
ATOM 702 C C . ARG A 1 89 ? -4.599 5.717 -7.637 1.00 95.62 89 ARG A C 1
ATOM 704 O O . ARG A 1 89 ? -4.979 5.613 -6.472 1.00 95.62 89 ARG A O 1
ATOM 711 N N . TYR A 1 90 ? -3.507 5.095 -8.092 1.00 96.06 90 TYR A N 1
ATOM 712 C CA . TYR A 1 90 ? -2.602 4.344 -7.211 1.00 96.06 90 TYR A CA 1
ATOM 713 C C . TYR A 1 90 ? -2.011 5.255 -6.138 1.00 96.06 90 TYR A C 1
ATOM 715 O O . TYR A 1 90 ? -2.067 4.917 -4.956 1.00 96.06 90 TYR A O 1
ATOM 723 N N . GLN A 1 91 ? -1.514 6.426 -6.546 1.00 96.81 91 GLN A N 1
ATOM 724 C CA . GLN A 1 91 ? -0.985 7.436 -5.635 1.00 96.81 91 GLN A CA 1
ATOM 725 C C . GLN A 1 91 ? -2.021 7.817 -4.571 1.00 96.81 91 GLN A C 1
ATOM 727 O O . GLN A 1 91 ? -1.727 7.709 -3.385 1.00 96.81 91 GLN A O 1
ATOM 732 N N . GLN A 1 92 ? -3.249 8.161 -4.972 1.00 97.00 92 GLN A N 1
ATOM 733 C CA . GLN A 1 92 ? -4.315 8.534 -4.033 1.00 97.00 92 GLN A CA 1
ATOM 734 C C . GLN A 1 92 ? -4.609 7.441 -2.999 1.00 97.00 92 GLN A C 1
ATOM 736 O O . GLN A 1 92 ? -4.738 7.735 -1.813 1.00 97.00 92 GLN A O 1
ATOM 741 N N . VAL A 1 93 ? -4.709 6.177 -3.422 1.00 97.00 93 VAL A N 1
ATOM 742 C CA . VAL A 1 93 ? -4.988 5.060 -2.503 1.00 97.00 93 VAL A CA 1
ATOM 743 C C . VAL A 1 93 ? -3.838 4.838 -1.520 1.00 97.00 93 VAL A C 1
ATOM 745 O O . VAL A 1 93 ? -4.074 4.558 -0.344 1.00 97.00 93 VAL A O 1
ATOM 748 N N . LEU A 1 94 ? -2.595 4.976 -1.976 1.00 96.44 94 LEU A N 1
ATOM 749 C CA . LEU A 1 94 ? -1.418 4.833 -1.124 1.00 96.44 94 LEU A CA 1
ATOM 750 C C . LEU A 1 94 ? -1.294 5.997 -0.131 1.00 96.44 94 LEU A C 1
ATOM 752 O O . LEU A 1 94 ? -1.078 5.763 1.056 1.00 96.44 94 LEU A O 1
ATOM 756 N N . GLU A 1 95 ? -1.515 7.233 -0.570 1.00 95.75 95 GLU A N 1
ATOM 757 C CA . GLU A 1 95 ? -1.527 8.409 0.308 1.00 95.75 95 GLU A CA 1
ATOM 758 C C . GLU A 1 95 ? -2.639 8.318 1.364 1.00 95.75 95 GLU A C 1
ATOM 760 O O . GLU A 1 95 ? -2.396 8.572 2.543 1.00 95.75 95 GLU A O 1
ATOM 765 N N . GLN A 1 96 ? -3.842 7.869 0.985 1.00 94.75 96 GLN A N 1
ATOM 766 C CA . GLN A 1 96 ? -4.947 7.628 1.927 1.00 94.75 96 GLN A CA 1
ATOM 767 C C . GLN A 1 96 ? -4.623 6.549 2.967 1.00 94.75 96 GLN A C 1
ATOM 769 O O . GLN A 1 96 ? -5.136 6.591 4.084 1.00 94.75 96 GLN A O 1
ATOM 774 N N . ALA A 1 97 ? -3.769 5.589 2.614 1.00 93.38 97 ALA A N 1
ATOM 775 C CA . ALA A 1 97 ? -3.264 4.576 3.531 1.00 93.38 97 ALA A CA 1
ATOM 776 C C . ALA A 1 97 ? -2.045 5.047 4.352 1.00 93.38 97 ALA A C 1
ATOM 778 O O . ALA A 1 97 ? -1.499 4.262 5.125 1.00 93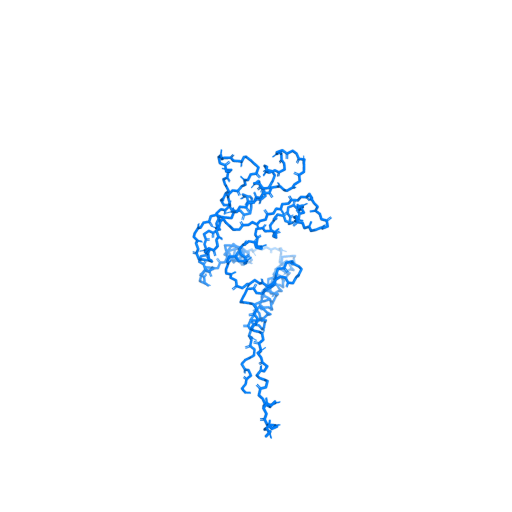.38 97 ALA A O 1
ATOM 779 N N . GLY A 1 98 ? -1.633 6.313 4.212 1.00 93.56 98 GLY A N 1
ATOM 780 C CA . GLY A 1 98 ? -0.560 6.933 4.989 1.00 93.56 98 GLY A CA 1
ATOM 781 C C . GLY A 1 98 ? 0.847 6.719 4.430 1.00 93.56 98 GLY A C 1
ATOM 782 O O . GLY A 1 98 ? 1.822 7.053 5.104 1.00 93.56 98 GLY A O 1
ATOM 783 N N . TYR A 1 99 ? 0.986 6.173 3.220 1.00 94.19 99 TYR A N 1
ATOM 784 C CA . TYR A 1 99 ? 2.292 6.063 2.574 1.00 94.19 99 TYR A CA 1
ATOM 785 C C . TYR A 1 99 ? 2.754 7.428 2.056 1.00 94.19 99 TYR A C 1
ATOM 787 O O . TYR A 1 99 ? 1.959 8.221 1.553 1.00 94.19 99 TYR A O 1
ATOM 795 N N . GLN A 1 100 ? 4.062 7.683 2.126 1.00 94.81 100 GLN A N 1
ATOM 796 C CA . GLN A 1 100 ? 4.669 8.816 1.430 1.00 94.81 100 GLN A CA 1
ATOM 797 C C . GLN A 1 100 ? 5.003 8.384 0.005 1.00 94.81 100 GLN A C 1
ATOM 799 O O . GLN A 1 100 ? 5.800 7.464 -0.200 1.00 94.81 100 GLN A O 1
ATOM 804 N N . VAL A 1 101 ? 4.380 9.039 -0.968 1.00 96.06 101 VAL A N 1
ATOM 805 C CA . VAL A 1 101 ? 4.490 8.696 -2.386 1.00 96.06 101 VAL A CA 1
ATOM 806 C C . VAL A 1 101 ? 5.039 9.894 -3.148 1.00 96.06 101 VAL A C 1
ATOM 808 O O . VAL A 1 101 ? 4.619 11.027 -2.924 1.00 96.06 101 VAL A O 1
ATOM 811 N N . SER A 1 102 ? 5.973 9.654 -4.060 1.00 95.62 102 SER A N 1
ATOM 812 C CA . SER A 1 102 ? 6.426 10.643 -5.034 1.00 95.62 102 SER A CA 1
ATOM 813 C C . SER A 1 102 ? 6.413 10.051 -6.439 1.00 95.62 102 SER A C 1
ATOM 815 O O . SER A 1 102 ? 6.596 8.852 -6.629 1.00 95.62 102 SER A O 1
ATOM 817 N N . VAL A 1 103 ? 6.174 10.888 -7.446 1.00 94.75 103 VAL A N 1
ATOM 818 C CA . VAL A 1 103 ? 6.282 10.476 -8.852 1.00 94.75 103 VAL A CA 1
ATOM 819 C C . VAL A 1 103 ? 7.759 10.451 -9.242 1.00 94.75 103 VAL A C 1
ATOM 821 O O . VAL A 1 103 ? 8.507 11.366 -8.883 1.00 94.75 103 VAL A O 1
ATOM 824 N N . ASN A 1 104 ? 8.195 9.422 -9.971 1.00 92.25 104 ASN A N 1
ATOM 825 C CA . ASN A 1 104 ? 9.556 9.369 -10.489 1.00 92.25 104 ASN A CA 1
ATOM 826 C C . ASN A 1 104 ? 9.744 10.472 -11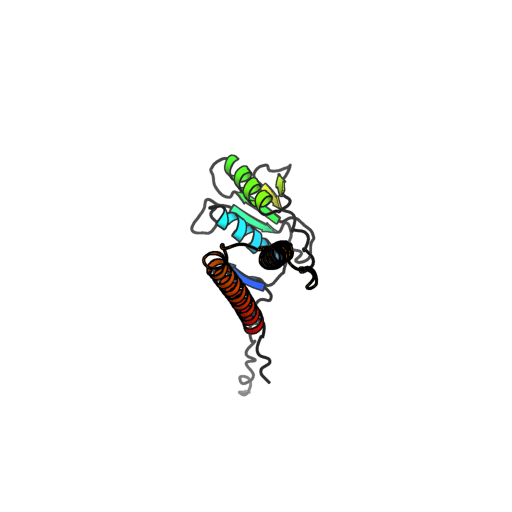.557 1.00 92.25 104 ASN A C 1
ATOM 828 O O . ASN A 1 104 ? 9.010 10.498 -12.545 1.00 92.25 104 ASN A O 1
ATOM 832 N N . PRO A 1 105 ? 10.721 11.388 -11.405 1.00 89.81 105 PRO A N 1
ATOM 833 C CA . PRO A 1 105 ? 10.908 12.499 -12.341 1.00 89.81 105 PRO A CA 1
ATOM 834 C C . PRO A 1 105 ? 11.336 1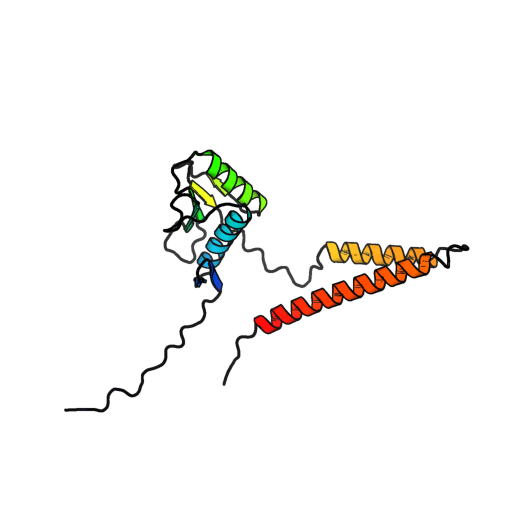2.058 -13.748 1.00 89.81 105 PRO A C 1
ATOM 836 O O . PRO A 1 105 ? 11.188 12.826 -14.695 1.00 89.81 105 PRO A O 1
ATOM 839 N N . GLN A 1 106 ? 11.892 10.853 -13.886 1.00 92.38 106 GLN A N 1
ATOM 840 C CA . GLN A 1 106 ? 12.322 10.298 -15.171 1.00 92.38 106 GLN A CA 1
ATOM 841 C C . GLN A 1 106 ? 11.201 9.534 -15.878 1.00 92.38 106 GLN A C 1
ATOM 843 O O . GLN A 1 106 ? 11.233 9.405 -17.099 1.00 92.38 106 GLN A O 1
ATOM 848 N N . ASP A 1 107 ? 10.218 9.047 -15.121 1.00 91.06 107 ASP A N 1
ATOM 849 C CA . ASP A 1 107 ? 9.107 8.267 -15.645 1.00 91.06 107 ASP A CA 1
ATOM 850 C C . ASP A 1 107 ? 7.836 8.521 -14.827 1.00 91.06 107 ASP A C 1
ATOM 852 O O . ASP A 1 107 ? 7.656 8.001 -13.725 1.00 91.06 107 ASP A O 1
ATOM 856 N N . ALA A 1 108 ? 6.921 9.306 -15.396 1.00 89.06 108 ALA A N 1
ATOM 857 C CA . ALA A 1 108 ? 5.657 9.649 -14.755 1.00 89.06 108 ALA A CA 1
ATOM 858 C C . ALA A 1 108 ? 4.726 8.440 -14.536 1.00 89.06 108 ALA A C 1
ATOM 860 O O . ALA A 1 108 ? 3.719 8.573 -13.839 1.00 89.06 108 ALA A O 1
ATOM 861 N N . GLN A 1 109 ? 5.030 7.276 -15.123 1.00 90.31 109 GLN A N 1
ATOM 862 C CA . GLN A 1 109 ? 4.272 6.041 -14.913 1.00 90.31 109 GLN A CA 1
ATOM 863 C C . GLN A 1 109 ? 4.746 5.243 -13.692 1.00 90.31 109 GLN A C 1
ATOM 865 O O . GLN A 1 109 ? 4.142 4.225 -13.345 1.00 90.31 109 GLN A O 1
ATOM 870 N N . ILE A 1 110 ? 5.806 5.716 -13.033 1.00 92.81 110 ILE A N 1
ATOM 871 C CA . ILE A 1 110 ? 6.416 5.080 -11.876 1.00 92.81 110 ILE A CA 1
ATOM 872 C C . ILE A 1 110 ? 6.196 5.937 -10.631 1.00 92.81 110 ILE A C 1
ATOM 874 O O . ILE A 1 110 ? 6.526 7.125 -10.589 1.00 92.81 110 ILE A O 1
ATOM 878 N N . LEU A 1 111 ? 5.696 5.301 -9.576 1.00 95.12 111 LEU A N 1
ATOM 879 C CA . LEU A 1 111 ? 5.637 5.871 -8.237 1.00 95.12 111 LEU A CA 1
ATOM 880 C C . LEU A 1 111 ? 6.770 5.317 -7.380 1.00 95.12 111 LEU A C 1
ATOM 882 O O . LEU A 1 111 ? 7.043 4.118 -7.376 1.00 95.12 111 LEU A O 1
ATOM 886 N N . LEU A 1 112 ? 7.388 6.201 -6.611 1.00 95.25 112 LEU A N 1
ATOM 887 C CA . LEU A 1 112 ? 8.334 5.882 -5.558 1.00 95.25 112 LEU 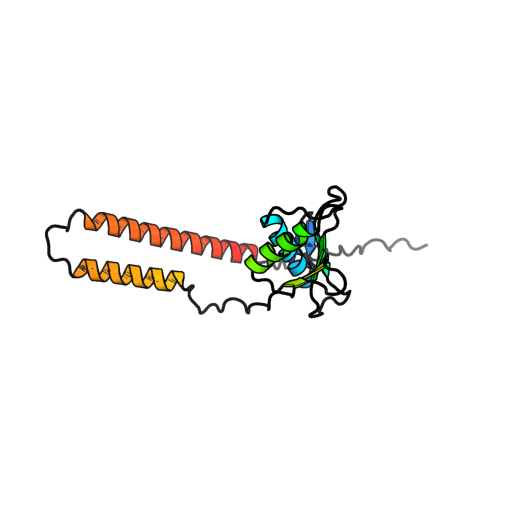A CA 1
ATOM 888 C C . LEU A 1 112 ? 7.588 5.958 -4.226 1.00 95.25 112 LEU A C 1
ATOM 890 O O . LEU A 1 112 ? 7.125 7.018 -3.809 1.00 95.25 112 LEU A O 1
ATOM 894 N N . VAL A 1 113 ? 7.452 4.819 -3.563 1.00 95.44 113 VAL A N 1
ATOM 895 C CA . VAL A 1 113 ? 6.735 4.674 -2.299 1.00 95.44 113 VAL A CA 1
ATOM 896 C C . VAL A 1 113 ? 7.759 4.462 -1.200 1.00 95.44 113 VAL A C 1
ATOM 898 O O . VAL A 1 113 ? 8.433 3.433 -1.156 1.00 95.44 113 VAL A O 1
ATOM 901 N N . GLN A 1 114 ? 7.895 5.433 -0.304 1.00 92.88 114 GLN A N 1
ATOM 902 C CA . GLN A 1 114 ? 8.784 5.275 0.840 1.00 92.88 114 GLN A CA 1
ATOM 903 C C . GLN A 1 114 ? 8.242 4.190 1.764 1.00 92.88 114 GLN A C 1
ATOM 905 O O . GLN A 1 114 ? 7.027 4.077 1.966 1.00 92.88 114 GLN A O 1
ATOM 910 N N . ARG A 1 115 ? 9.151 3.407 2.357 1.00 84.56 115 ARG A N 1
ATOM 911 C CA . ARG A 1 115 ? 8.772 2.497 3.438 1.00 84.56 115 ARG A CA 1
ATOM 912 C C . ARG A 1 115 ? 8.070 3.347 4.504 1.00 84.56 115 ARG A C 1
ATOM 914 O O . ARG A 1 115 ? 8.640 4.368 4.904 1.00 84.56 115 ARG A O 1
ATOM 921 N N . PRO A 1 116 ? 6.856 2.976 4.948 1.00 72.69 116 PRO A N 1
ATOM 922 C CA . PRO A 1 116 ? 6.236 3.681 6.054 1.00 72.69 116 PRO A CA 1
ATOM 923 C C . PRO A 1 116 ? 7.249 3.686 7.204 1.00 72.69 116 PRO A C 1
ATOM 925 O O . PRO A 1 116 ? 7.862 2.639 7.454 1.00 72.69 116 PRO A O 1
ATOM 928 N N . PRO A 1 117 ? 7.510 4.844 7.843 1.00 66.44 117 PRO A N 1
ATOM 929 C CA . PRO A 1 117 ? 8.410 4.881 8.983 1.00 66.44 117 PRO A CA 1
ATOM 930 C C . PRO A 1 117 ? 7.932 3.790 9.923 1.00 66.44 117 PRO A C 1
ATOM 932 O O . PRO A 1 117 ? 6.735 3.734 10.199 1.00 66.44 117 PRO A O 1
ATOM 935 N N . MET A 1 118 ? 8.832 2.868 10.280 1.00 65.19 118 MET A N 1
ATOM 936 C CA . MET A 1 118 ? 8.505 1.725 11.121 1.00 65.19 118 MET A CA 1
ATOM 937 C C . MET A 1 118 ? 7.912 2.307 12.393 1.00 65.19 118 MET A C 1
ATOM 939 O O . MET A 1 118 ? 8.649 2.824 13.232 1.00 65.19 118 MET A O 1
ATOM 943 N N . GLU A 1 119 ? 6.581 2.358 12.458 1.00 56.53 119 GLU A N 1
ATOM 944 C CA . GLU A 1 119 ? 5.921 2.990 13.577 1.00 56.53 119 GLU A CA 1
ATOM 945 C C . GLU A 1 119 ? 6.330 2.118 14.756 1.00 56.53 119 GLU A C 1
ATOM 947 O O . GLU A 1 119 ? 6.138 0.894 14.693 1.00 56.53 119 GLU A O 1
ATOM 952 N N . PRO A 1 120 ? 7.028 2.686 15.758 1.00 54.41 120 PRO A N 1
ATOM 953 C CA . PRO A 1 120 ? 7.451 1.899 16.895 1.00 54.41 120 PRO A CA 1
ATOM 954 C C . PRO A 1 120 ? 6.200 1.189 17.411 1.00 54.41 120 PRO A C 1
ATOM 956 O O . PRO A 1 120 ? 5.134 1.819 17.439 1.00 54.41 120 PRO A O 1
ATOM 959 N N . PRO A 1 121 ? 6.296 -0.116 17.737 1.00 55.62 121 PRO A N 1
ATOM 960 C CA . PRO A 1 121 ? 5.137 -0.902 18.132 1.00 55.62 121 PRO A CA 1
ATOM 961 C C . PRO A 1 121 ? 4.331 -0.084 19.139 1.00 55.62 121 PRO A C 1
ATOM 963 O O . PRO A 1 121 ? 4.952 0.524 20.020 1.00 55.62 121 PRO A O 1
ATOM 966 N N . PRO A 1 122 ? 2.996 0.010 18.973 1.00 55.81 122 PRO A N 1
ATOM 967 C CA . PRO A 1 122 ? 2.176 0.887 19.790 1.00 55.81 122 PRO A CA 1
ATOM 968 C C . PRO A 1 122 ? 2.533 0.613 21.240 1.00 55.81 122 PRO A C 1
ATOM 970 O O . PRO A 1 122 ? 2.369 -0.514 21.713 1.00 55.81 122 PRO A O 1
ATOM 973 N N . SER A 1 123 ? 3.126 1.621 21.889 1.00 55.59 123 SER A N 1
ATOM 974 C CA . SER A 1 123 ? 3.640 1.448 23.239 1.00 55.59 123 SER A CA 1
ATOM 975 C C . SER A 1 123 ? 2.488 0.899 24.083 1.00 55.59 123 SER A C 1
ATOM 977 O O . SER A 1 123 ? 1.406 1.503 24.054 1.00 55.59 123 SER A O 1
ATOM 979 N N . PRO A 1 124 ? 2.661 -0.243 24.774 1.00 62.59 124 PRO A N 1
ATOM 980 C CA . PRO A 1 124 ? 1.568 -0.929 25.469 1.00 62.59 124 PRO A CA 1
ATOM 981 C C . PRO A 1 124 ? 0.869 -0.037 26.507 1.00 62.59 124 PRO A C 1
ATOM 983 O O . PRO A 1 124 ? -0.252 -0.331 26.916 1.00 62.59 124 PRO A O 1
ATOM 986 N N . ASP A 1 125 ? 1.502 1.078 26.869 1.00 65.50 125 ASP A N 1
ATOM 987 C CA . ASP A 1 125 ? 1.058 2.020 27.887 1.00 65.50 125 ASP A CA 1
ATOM 988 C C . ASP A 1 125 ? 0.156 3.149 27.369 1.00 65.50 125 ASP A C 1
ATOM 990 O O . ASP A 1 125 ? -0.330 3.953 28.166 1.00 65.50 125 ASP A O 1
ATOM 994 N N . ARG A 1 126 ? -0.102 3.251 26.055 1.00 56.62 126 ARG A N 1
ATOM 995 C CA . ARG A 1 126 ? -1.080 4.220 25.534 1.00 56.62 126 ARG A CA 1
ATOM 996 C C . ARG A 1 126 ? -2.433 3.542 25.322 1.00 56.62 126 ARG A C 1
ATOM 998 O O . ARG A 1 126 ? -2.615 2.874 24.303 1.00 56.62 126 ARG A O 1
ATOM 1005 N N . PRO A 1 127 ? -3.416 3.721 26.229 1.00 60.81 127 PRO A N 1
ATOM 1006 C CA . PRO A 1 127 ? -4.774 3.293 25.933 1.00 60.81 127 PRO A CA 1
ATOM 1007 C C . PRO A 1 127 ? -5.242 4.012 24.659 1.00 60.81 127 PRO A C 1
ATOM 1009 O O . PRO A 1 127 ? -4.988 5.215 24.512 1.00 60.81 127 PRO A O 1
ATOM 1012 N N . PRO A 1 128 ? -5.899 3.306 23.718 1.00 67.19 128 PRO A N 1
ATOM 1013 C CA . PRO A 1 128 ? -6.387 3.934 22.500 1.00 67.19 128 PRO A CA 1
ATOM 1014 C C . PRO A 1 128 ? -7.301 5.094 22.895 1.00 67.19 128 PRO A C 1
ATOM 1016 O O . PRO A 1 128 ? -8.090 4.966 23.831 1.00 67.19 128 PRO A O 1
ATOM 1019 N N . MET A 1 129 ? -7.200 6.231 22.203 1.00 71.38 129 MET A N 1
ATOM 1020 C CA . MET A 1 129 ? -7.956 7.447 22.540 1.00 71.38 129 MET A CA 1
ATOM 1021 C C . MET A 1 129 ? -9.466 7.163 22.686 1.00 71.38 129 MET A C 1
ATOM 1023 O O . MET A 1 129 ? -10.143 7.735 23.536 1.00 71.38 129 MET A O 1
ATOM 1027 N N . THR A 1 130 ? -9.969 6.184 21.932 1.00 72.44 130 THR A N 1
ATOM 1028 C CA . THR A 1 130 ? -11.327 5.640 22.017 1.00 72.44 130 THR A CA 1
ATOM 1029 C C . THR A 1 130 ? -11.670 5.061 23.395 1.00 72.44 130 THR A C 1
ATOM 1031 O O . THR A 1 130 ? -12.759 5.308 23.896 1.00 72.44 130 THR A O 1
ATOM 1034 N N . ALA A 1 131 ? -10.753 4.337 24.046 1.00 74.88 131 ALA A N 1
ATOM 1035 C CA . ALA A 1 131 ? -10.956 3.807 25.396 1.00 74.88 131 ALA A CA 1
ATOM 1036 C C . ALA A 1 131 ? -11.026 4.926 26.444 1.00 74.88 131 ALA A C 1
ATOM 1038 O O . ALA A 1 131 ? -11.848 4.848 27.354 1.00 74.88 131 ALA A O 1
ATOM 1039 N N . ILE A 1 132 ? -10.229 5.991 26.285 1.00 76.56 132 ILE A N 1
ATOM 1040 C CA . ILE A 1 132 ? -10.300 7.181 27.149 1.00 76.56 132 ILE A CA 1
ATOM 1041 C C . ILE A 1 132 ? -11.667 7.854 26.991 1.00 76.56 132 ILE A C 1
ATOM 1043 O O . ILE A 1 132 ? -12.340 8.116 27.984 1.00 76.56 132 ILE A O 1
ATOM 1047 N N . VAL A 1 133 ? -12.115 8.078 25.751 1.00 79.00 133 VAL A N 1
ATOM 1048 C CA . VAL A 1 133 ? -13.429 8.680 25.470 1.00 79.00 133 VAL A CA 1
ATOM 1049 C C . VAL A 1 133 ? -14.564 7.816 26.032 1.00 79.00 133 VAL A C 1
ATOM 1051 O O . VAL A 1 133 ? -15.452 8.343 26.701 1.00 79.00 133 VAL A O 1
ATOM 1054 N N . CYS A 1 134 ? -14.520 6.493 25.846 1.00 75.81 134 CYS A N 1
ATOM 1055 C CA . CYS A 1 134 ? -15.503 5.573 26.424 1.00 75.81 134 CYS A CA 1
ATOM 1056 C C . CYS A 1 134 ? -15.511 5.608 27.959 1.00 75.81 134 CYS A C 1
ATOM 1058 O O . CYS A 1 134 ? -16.587 5.648 28.553 1.00 75.81 134 CYS A O 1
ATOM 1060 N N . ALA A 1 135 ? -14.342 5.628 28.605 1.00 77.44 135 ALA A N 1
ATOM 1061 C CA . ALA A 1 135 ? -14.240 5.695 30.062 1.00 77.44 135 ALA A CA 1
ATOM 1062 C C . ALA A 1 135 ? -14.794 7.018 30.615 1.00 77.44 135 ALA A C 1
ATOM 1064 O O . ALA A 1 135 ? -15.531 7.011 31.600 1.00 77.44 135 ALA A O 1
ATOM 1065 N N . VAL A 1 136 ? -14.503 8.143 29.952 1.00 82.75 136 VAL A N 1
ATOM 1066 C CA . VAL A 1 136 ? -15.044 9.460 30.321 1.00 82.75 136 VAL A CA 1
ATOM 1067 C C . VAL A 1 136 ? -16.564 9.483 30.167 1.00 82.75 136 VAL A C 1
ATOM 1069 O O . VAL A 1 136 ? -17.260 9.895 31.092 1.00 82.75 136 VAL A O 1
ATOM 1072 N N . LEU A 1 137 ? -17.104 8.989 29.048 1.00 81.94 137 LEU A N 1
ATOM 1073 C CA . LEU A 1 137 ? -18.553 8.915 28.835 1.00 81.94 137 LEU A CA 1
ATOM 1074 C C . LEU A 1 137 ? -19.244 8.020 29.875 1.00 81.94 137 LEU A C 1
ATOM 1076 O O . LEU A 1 137 ? -20.294 8.393 30.399 1.00 81.94 137 LEU A O 1
ATOM 1080 N N . ALA A 1 138 ? -18.641 6.879 30.223 1.00 80.44 138 ALA A N 1
ATOM 1081 C CA . ALA A 1 138 ? -19.151 5.993 31.266 1.00 80.44 138 ALA A CA 1
ATOM 1082 C C . ALA A 1 138 ? -19.149 6.671 32.648 1.00 80.44 138 ALA A C 1
ATOM 1084 O O . ALA A 1 138 ? -20.136 6.577 33.376 1.00 80.44 138 ALA A O 1
ATOM 1085 N N . ALA A 1 139 ? -18.083 7.402 32.993 1.00 77.00 139 ALA A N 1
ATOM 1086 C CA . ALA A 1 139 ? -17.998 8.151 34.246 1.00 77.00 139 ALA A CA 1
ATOM 1087 C C . ALA A 1 139 ? -19.040 9.280 34.319 1.00 77.00 139 ALA A C 1
ATOM 1089 O O . ALA A 1 139 ? -19.703 9.439 35.344 1.00 77.00 139 ALA A O 1
ATOM 1090 N N . VAL A 1 140 ? -19.243 10.027 33.227 1.00 79.69 140 VAL A N 1
ATOM 1091 C CA . VAL A 1 140 ? -20.270 11.080 33.146 1.00 79.69 140 VAL A CA 1
ATOM 1092 C C . VAL A 1 140 ? -21.675 10.493 33.307 1.00 79.69 140 VAL A C 1
ATOM 1094 O O . VAL A 1 140 ? -22.464 11.012 34.096 1.00 79.69 140 VAL A O 1
ATOM 1097 N N . ALA A 1 141 ? -21.980 9.387 32.620 1.00 77.81 141 ALA A N 1
ATOM 1098 C CA . ALA A 1 141 ? -23.266 8.700 32.747 1.00 77.81 141 ALA A CA 1
ATOM 1099 C C . ALA A 1 141 ? -23.501 8.173 34.173 1.00 77.81 141 ALA A C 1
ATOM 1101 O O . ALA A 1 141 ? -24.608 8.294 34.704 1.00 77.81 141 ALA A O 1
ATOM 1102 N N . LEU A 1 142 ? -22.450 7.647 34.817 1.00 79.62 142 LEU A N 1
ATOM 1103 C CA . LEU A 1 142 ? -22.501 7.209 36.207 1.00 79.62 142 LEU A CA 1
ATOM 1104 C C . LEU A 1 142 ? -22.844 8.387 37.123 1.00 79.62 142 LEU A C 1
ATOM 1106 O O . LEU A 1 142 ? -23.835 8.301 37.839 1.00 79.62 142 LEU A O 1
ATOM 1110 N N . VAL A 1 143 ? -22.097 9.497 37.073 1.00 75.69 143 VAL A N 1
ATOM 1111 C CA . VAL A 1 143 ? -22.341 10.674 37.933 1.00 75.69 143 VAL A CA 1
ATOM 1112 C C . VAL A 1 143 ? -23.748 11.237 37.718 1.00 75.69 143 VAL A C 1
ATOM 1114 O O . VAL A 1 143 ? -24.453 11.499 38.692 1.00 75.69 143 VAL A O 1
ATOM 1117 N N . ALA A 1 144 ? -24.203 11.344 36.466 1.00 73.56 144 ALA A N 1
ATOM 1118 C CA . ALA A 1 144 ? -25.553 11.811 36.153 1.00 73.56 144 ALA A CA 1
ATOM 1119 C C . ALA A 1 144 ? -26.650 10.940 36.800 1.00 73.56 144 ALA A C 1
ATOM 1121 O O . ALA A 1 144 ? -27.686 11.463 37.212 1.00 73.56 144 ALA A O 1
ATOM 1122 N N . SER A 1 145 ? -26.410 9.632 36.960 1.00 70.62 145 SER A N 1
ATOM 1123 C CA . SER A 1 145 ? -27.360 8.719 37.611 1.00 70.62 145 SER A CA 1
ATOM 1124 C C . SER A 1 145 ? -27.517 8.950 39.124 1.00 70.62 145 SER A C 1
ATOM 1126 O O . SER A 1 145 ? -28.573 8.633 39.670 1.00 70.62 145 SER A O 1
ATOM 1128 N N . TRP A 1 146 ? -26.522 9.547 39.799 1.00 73.69 146 TRP A N 1
ATOM 1129 C CA . TRP A 1 146 ? -26.564 9.825 41.245 1.00 73.69 146 TRP A CA 1
ATOM 1130 C C . TRP A 1 146 ? -27.258 11.147 41.593 1.00 73.69 146 TRP A C 1
ATOM 1132 O O . TRP A 1 146 ? -27.804 11.279 42.686 1.00 73.69 146 TRP A O 1
ATOM 1142 N N . VAL A 1 147 ? -27.253 12.124 40.680 1.00 75.38 147 VAL A N 1
ATOM 1143 C CA . VAL A 1 147 ? -27.746 13.491 40.947 1.00 75.38 147 VAL A CA 1
ATOM 1144 C C . VAL A 1 147 ? -29.232 13.662 40.582 1.00 75.38 147 VAL A C 1
ATOM 1146 O O . VAL A 1 147 ? -29.872 14.628 40.991 1.00 75.38 147 VAL A O 1
ATOM 1149 N N . GLY A 1 148 ? -29.828 12.711 39.855 1.00 60.72 148 GLY A N 1
ATOM 1150 C CA . GLY A 1 148 ? -31.237 12.766 39.460 1.00 60.72 148 GLY A CA 1
ATOM 1151 C C . GLY A 1 148 ? -32.212 12.472 40.607 1.00 60.72 148 GLY A C 1
ATOM 1152 O O . GLY A 1 148 ? -32.515 11.314 40.893 1.00 60.72 148 GLY A O 1
ATOM 1153 N N . THR A 1 149 ? -32.779 13.509 41.225 1.00 58.25 149 THR A N 1
ATOM 1154 C CA . THR A 1 149 ? -33.895 13.406 42.181 1.00 58.25 149 THR A CA 1
ATOM 1155 C C . THR A 1 149 ? -35.233 13.660 41.474 1.00 58.25 149 THR A C 1
ATOM 1157 O O . THR A 1 149 ? -35.732 14.778 41.409 1.00 58.25 149 THR A O 1
ATOM 1160 N N . GLY A 1 150 ? -35.841 12.611 40.909 1.00 60.28 150 GLY A N 1
ATOM 1161 C CA . GLY A 1 150 ? -37.171 12.711 40.296 1.00 60.28 150 GLY A CA 1
ATOM 1162 C C . GLY A 1 150 ? -37.759 11.372 39.825 1.00 60.28 150 GLY A C 1
ATOM 1163 O O . GLY A 1 150 ? -37.034 10.379 39.750 1.00 60.28 150 GLY A O 1
ATOM 1164 N N . PRO A 1 151 ? -39.064 11.323 39.482 1.00 49.53 151 PRO A N 1
ATOM 1165 C CA . PRO A 1 151 ? -39.827 10.100 39.173 1.00 49.53 151 PRO A CA 1
ATOM 1166 C C . PRO A 1 151 ? -39.408 9.368 37.880 1.00 49.53 151 PRO A C 1
ATOM 1168 O O . PRO A 1 151 ? -40.067 8.428 37.454 1.00 49.53 151 PRO A O 1
ATOM 1171 N N . VAL A 1 152 ? -38.269 9.725 37.284 1.00 51.03 152 VAL A N 1
ATOM 1172 C CA . VAL A 1 152 ? -37.674 9.094 36.089 1.00 51.03 152 VAL A CA 1
ATOM 1173 C C . VAL A 1 152 ? -36.945 7.771 36.421 1.00 51.03 152 VAL A C 1
ATOM 1175 O O . VAL A 1 152 ? -36.248 7.189 35.591 1.00 51.03 152 VAL A O 1
ATOM 1178 N N . ARG A 1 153 ? -37.097 7.265 37.653 1.00 52.69 153 ARG A N 1
ATOM 1179 C CA . ARG A 1 153 ? -36.361 6.107 38.191 1.00 52.69 153 ARG A CA 1
ATOM 1180 C C . ARG A 1 153 ? -36.672 4.763 37.524 1.00 52.69 153 ARG A C 1
ATOM 1182 O O . ARG A 1 153 ? -35.890 3.836 37.699 1.00 52.69 153 ARG A O 1
ATOM 1189 N N . THR A 1 154 ? -37.757 4.624 36.764 1.00 53.59 154 THR A N 1
ATOM 1190 C CA . THR A 1 154 ? -38.153 3.318 36.200 1.00 53.59 154 THR A CA 1
ATOM 1191 C C . THR A 1 154 ? -37.738 3.113 34.743 1.00 53.59 154 THR A C 1
ATOM 1193 O O . THR A 1 154 ? -37.443 1.985 34.360 1.00 53.59 154 THR A O 1
ATOM 1196 N N . THR A 1 155 ? -37.606 4.171 33.942 1.00 51.62 155 THR A N 1
ATOM 1197 C CA . THR A 1 155 ? -37.164 4.071 32.536 1.00 51.62 155 THR A CA 1
ATOM 1198 C C . THR A 1 155 ? -35.654 4.245 32.355 1.00 51.62 155 THR A C 1
ATOM 1200 O O . THR A 1 155 ? -35.092 3.696 31.412 1.00 51.62 155 THR A O 1
ATOM 1203 N N . ALA A 1 156 ? -34.961 4.927 33.275 1.00 48.12 156 ALA A N 1
ATOM 1204 C CA . ALA A 1 156 ? -33.507 5.125 33.194 1.00 48.12 156 ALA A CA 1
ATOM 1205 C C . ALA A 1 156 ? -32.672 3.891 33.611 1.00 48.12 156 ALA A C 1
ATOM 1207 O O . ALA A 1 156 ? -31.512 3.765 33.215 1.00 48.12 156 ALA A O 1
ATOM 1208 N N . GLY A 1 157 ? -33.246 2.954 34.377 1.00 53.75 157 GLY A N 1
ATOM 1209 C CA . GLY A 1 157 ? -32.529 1.765 34.861 1.00 53.75 157 GLY A CA 1
ATOM 1210 C C . GLY A 1 157 ? -32.187 0.751 33.763 1.00 53.75 157 GLY A C 1
ATOM 1211 O O . GLY A 1 157 ? -31.128 0.126 33.802 1.00 53.75 157 GLY A O 1
ATOM 1212 N N . ILE A 1 158 ? -33.043 0.629 32.744 1.00 58.19 158 ILE A N 1
ATOM 1213 C CA . ILE A 1 158 ? -32.876 -0.357 31.666 1.00 58.19 158 ILE A CA 1
ATOM 1214 C C . ILE A 1 158 ? -31.721 0.047 30.738 1.00 58.19 158 ILE A C 1
ATOM 1216 O O . ILE A 1 158 ? -30.895 -0.787 30.372 1.00 58.19 158 ILE A O 1
ATOM 1220 N N . SER A 1 159 ? -31.594 1.339 30.427 1.00 59.69 159 SER A N 1
ATOM 1221 C CA . SER A 1 159 ? -30.524 1.856 29.565 1.00 59.69 159 SER A CA 1
ATOM 1222 C C . SER A 1 159 ? -29.132 1.677 30.180 1.00 59.69 159 SER A C 1
ATOM 1224 O O . SER A 1 159 ? -28.174 1.390 29.465 1.00 59.69 159 SER A O 1
ATOM 1226 N N . SER A 1 160 ? -29.023 1.781 31.510 1.00 64.12 160 SER A N 1
ATOM 1227 C CA . SER A 1 160 ? -27.769 1.546 32.240 1.00 64.12 160 SER A CA 1
ATOM 1228 C C . SER A 1 160 ? -27.341 0.075 32.187 1.00 64.12 160 SER A C 1
ATOM 1230 O O . SER A 1 160 ? -26.183 -0.229 31.897 1.00 64.12 160 SER A O 1
ATOM 1232 N N . ALA A 1 161 ? -28.288 -0.854 32.364 1.00 67.94 161 ALA A N 1
ATOM 1233 C CA . ALA A 1 161 ? -28.009 -2.284 32.262 1.00 67.94 161 ALA A CA 1
ATOM 1234 C C . ALA A 1 161 ? -27.567 -2.684 30.844 1.00 67.94 161 ALA A C 1
ATOM 1236 O O . ALA A 1 161 ? -26.605 -3.434 30.689 1.00 67.94 161 ALA A O 1
ATOM 1237 N N . ILE A 1 162 ? -28.215 -2.137 29.807 1.00 75.25 162 ILE A N 1
ATOM 1238 C CA . ILE A 1 162 ? -27.852 -2.410 28.409 1.00 75.25 162 ILE A CA 1
ATOM 1239 C C . ILE A 1 162 ? -26.431 -1.919 28.114 1.00 75.25 162 ILE A C 1
ATOM 1241 O O . ILE A 1 162 ? -25.639 -2.675 27.557 1.00 75.25 162 ILE A O 1
ATOM 1245 N N . LEU A 1 163 ? -26.077 -0.696 28.527 1.00 77.56 163 LEU A N 1
ATOM 1246 C CA . LEU A 1 163 ? -24.729 -0.156 28.322 1.00 77.56 163 LEU A CA 1
ATOM 1247 C C . LEU A 1 163 ? -23.660 -0.955 29.079 1.00 77.56 163 LEU A C 1
ATOM 1249 O O . LEU A 1 163 ? -22.596 -1.222 28.521 1.00 77.56 163 LEU A O 1
ATOM 1253 N N . GLY A 1 164 ? -23.952 -1.392 30.307 1.00 79.00 164 GLY A N 1
ATOM 1254 C CA . GLY A 1 164 ? -23.055 -2.252 31.081 1.00 79.00 164 GLY A CA 1
ATOM 1255 C C . GLY A 1 164 ? -22.802 -3.603 30.405 1.00 79.00 164 GLY A C 1
ATOM 1256 O O . GLY A 1 164 ? -21.653 -4.029 30.282 1.00 79.00 164 GLY A O 1
ATOM 1257 N N . VAL A 1 165 ? -23.857 -4.252 29.899 1.00 77.75 165 VAL A N 1
ATOM 1258 C CA . VAL A 1 165 ? -23.745 -5.525 29.167 1.00 77.75 165 VAL A CA 1
ATOM 1259 C C . VAL A 1 165 ? -22.963 -5.344 27.865 1.00 77.75 165 VAL A C 1
ATOM 1261 O O . VAL A 1 165 ? -22.098 -6.162 27.557 1.00 77.75 165 VAL A O 1
ATOM 1264 N N . LEU A 1 166 ? -23.210 -4.261 27.124 1.00 81.56 166 LEU A N 1
ATOM 1265 C CA . LEU A 1 166 ? -22.504 -3.978 25.873 1.00 81.56 166 LEU A CA 1
ATOM 1266 C C . LEU A 1 166 ? -21.009 -3.726 26.115 1.00 81.56 166 LEU A C 1
ATOM 1268 O O . LEU A 1 166 ? -20.172 -4.259 25.389 1.00 81.56 166 LEU A O 1
ATOM 1272 N N . ALA A 1 167 ? -20.664 -2.986 27.171 1.00 84.81 167 ALA A N 1
ATOM 1273 C CA . ALA A 1 167 ? -19.277 -2.759 27.567 1.00 84.81 167 ALA A CA 1
ATOM 1274 C C . ALA A 1 167 ? -18.572 -4.066 27.969 1.00 84.81 167 ALA A C 1
ATOM 1276 O O . ALA A 1 167 ? -17.458 -4.327 27.512 1.00 84.81 167 ALA A O 1
ATOM 1277 N N . ALA A 1 168 ? -19.231 -4.920 28.761 1.00 82.50 168 ALA A N 1
ATOM 1278 C CA . ALA A 1 168 ? -18.692 -6.224 29.147 1.00 82.50 168 ALA A CA 1
ATOM 1279 C C . ALA A 1 168 ? -18.496 -7.149 27.935 1.00 82.50 168 ALA A C 1
ATOM 1281 O O . ALA A 1 168 ? -17.469 -7.820 27.824 1.00 82.50 168 ALA A O 1
ATOM 1282 N N . PHE A 1 169 ? -19.444 -7.148 26.994 1.00 87.88 169 PHE A N 1
ATOM 1283 C CA . PHE A 1 169 ? -19.356 -7.943 25.772 1.00 87.88 169 PHE A CA 1
ATOM 1284 C C . PHE A 1 169 ? -18.202 -7.482 24.875 1.00 87.88 169 PHE A C 1
ATOM 1286 O O . PHE A 1 169 ? -17.415 -8.303 24.403 1.00 87.88 169 PHE A O 1
ATOM 1293 N N . LEU A 1 170 ? -18.044 -6.167 24.691 1.00 88.19 170 LEU A N 1
ATOM 1294 C CA . LEU A 1 170 ? -16.934 -5.603 23.926 1.00 88.19 170 LEU A CA 1
ATOM 1295 C C . LEU A 1 170 ? -15.585 -5.922 24.582 1.00 88.19 170 LEU A C 1
ATOM 1297 O O . LEU A 1 170 ? -14.679 -6.387 23.890 1.00 88.19 170 LEU A O 1
ATOM 1301 N N . ALA A 1 171 ? -15.469 -5.779 25.905 1.00 87.06 171 ALA A N 1
ATOM 1302 C CA . ALA A 1 171 ? -14.259 -6.136 26.645 1.00 87.06 171 ALA A CA 1
ATOM 1303 C C . ALA A 1 171 ? -13.911 -7.629 26.509 1.00 87.06 171 ALA A C 1
ATOM 1305 O O . ALA A 1 171 ? -12.761 -7.974 26.235 1.00 87.06 171 ALA A O 1
ATOM 1306 N N . ALA A 1 172 ? -14.903 -8.518 26.620 1.00 83.88 172 ALA A N 1
ATOM 1307 C CA . ALA A 1 172 ? -14.707 -9.955 26.448 1.00 83.88 172 ALA A CA 1
ATOM 1308 C C . ALA A 1 172 ? -14.304 -10.322 25.009 1.00 83.88 172 ALA A C 1
ATOM 1310 O O . ALA A 1 172 ? -13.419 -11.155 24.809 1.00 83.88 172 ALA A O 1
ATOM 1311 N N . SER A 1 173 ? -14.916 -9.685 24.004 1.00 85.75 173 SER A N 1
ATOM 1312 C CA . SER A 1 173 ? -14.576 -9.904 22.592 1.00 85.75 173 SER A CA 1
ATOM 1313 C C . SER A 1 173 ? -13.146 -9.457 22.273 1.00 85.75 173 SER A C 1
ATOM 1315 O O . SER A 1 173 ? -12.407 -10.169 21.593 1.00 85.75 173 SER A O 1
ATOM 1317 N N . TRP A 1 174 ? -12.726 -8.323 22.838 1.00 89.94 174 TRP A N 1
ATOM 1318 C CA . TRP A 1 174 ? -11.369 -7.813 22.707 1.00 89.94 174 TRP A CA 1
ATOM 1319 C C . TRP A 1 174 ? -10.356 -8.737 23.392 1.00 89.94 174 TRP A C 1
ATOM 1321 O O . TRP A 1 174 ? -9.334 -9.077 22.799 1.00 89.94 174 TRP A O 1
ATOM 1331 N N . TYR A 1 175 ? -10.670 -9.211 24.602 1.00 85.44 175 TYR A N 1
ATOM 1332 C CA . TYR A 1 175 ? -9.812 -10.133 25.344 1.00 85.44 175 TYR A CA 1
ATOM 1333 C C . TYR A 1 175 ? -9.632 -11.474 24.619 1.00 85.44 175 TYR A C 1
ATOM 1335 O O . TYR A 1 175 ? -8.511 -11.967 24.524 1.00 85.44 175 TYR A O 1
ATOM 1343 N N . ARG A 1 176 ? -10.704 -12.036 24.038 1.00 86.00 176 ARG A N 1
ATOM 1344 C CA . ARG A 1 176 ? -10.609 -13.262 23.224 1.00 86.00 176 ARG A CA 1
ATOM 1345 C C . ARG A 1 176 ? -9.697 -13.085 22.019 1.00 86.00 176 ARG A C 1
ATOM 1347 O O . ARG A 1 176 ? -8.802 -13.894 21.830 1.00 86.00 176 ARG A O 1
ATOM 1354 N N . ARG A 1 177 ? -9.855 -11.992 21.269 1.00 84.88 177 ARG A N 1
ATOM 1355 C CA . ARG A 1 177 ? -8.993 -11.707 20.116 1.00 84.88 177 ARG A CA 1
ATOM 1356 C C . ARG A 1 177 ? -7.513 -11.616 20.508 1.00 84.88 177 ARG A C 1
ATOM 1358 O O . ARG A 1 177 ? -6.660 -12.137 19.802 1.00 84.88 177 ARG A O 1
ATOM 1365 N N . ARG A 1 178 ? -7.216 -11.013 21.663 1.00 84.69 178 ARG A N 1
ATOM 1366 C CA . ARG A 1 178 ? -5.863 -10.956 22.244 1.00 84.69 178 ARG A CA 1
ATOM 1367 C C . ARG A 1 178 ? -5.312 -12.338 22.598 1.00 84.69 178 ARG A C 1
ATOM 1369 O O . ARG A 1 178 ? -4.126 -12.580 22.392 1.00 84.69 178 ARG A O 1
ATOM 1376 N N . LEU A 1 179 ? -6.147 -13.222 23.142 1.00 81.31 179 LEU A N 1
ATOM 1377 C CA . LEU A 1 179 ? -5.751 -14.602 23.426 1.00 81.31 179 LEU A CA 1
ATOM 1378 C C . LEU A 1 179 ? -5.486 -15.387 22.140 1.00 81.31 179 LEU A C 1
ATOM 1380 O O . LEU A 1 179 ? -4.507 -16.121 22.095 1.00 81.31 179 LEU A O 1
ATOM 1384 N N . ASP A 1 180 ? -6.289 -15.189 21.095 1.00 78.12 180 ASP A N 1
ATOM 1385 C CA . ASP A 1 180 ? -6.080 -15.833 19.793 1.00 78.12 180 ASP A CA 1
ATOM 1386 C C . ASP A 1 180 ? -4.771 -15.358 19.139 1.00 78.12 180 ASP A C 1
ATOM 1388 O O . ASP A 1 180 ? -4.009 -16.166 18.610 1.00 78.12 180 ASP A O 1
ATOM 1392 N N . GLU A 1 181 ? -4.451 -14.065 19.249 1.00 80.56 181 GLU A N 1
ATOM 1393 C CA . GLU A 1 181 ? -3.170 -13.500 18.801 1.00 80.56 181 GLU A CA 1
ATOM 1394 C C . GLU A 1 181 ? -1.974 -14.077 19.587 1.00 80.56 181 GLU A C 1
ATOM 1396 O O . GLU A 1 181 ? -0.920 -14.336 19.009 1.00 80.56 181 GLU A O 1
ATOM 1401 N N . GLN A 1 182 ? -2.127 -14.344 20.891 1.00 80.25 182 GLN A N 1
ATOM 1402 C CA . GLN A 1 182 ? -1.082 -14.974 21.714 1.00 80.25 182 GLN A CA 1
ATOM 1403 C C . GLN A 1 182 ? -0.959 -16.487 21.488 1.00 80.25 182 GLN A C 1
ATOM 1405 O O . GLN A 1 182 ? 0.144 -17.029 21.559 1.00 80.25 182 GLN A O 1
ATOM 1410 N N . ALA A 1 183 ? -2.071 -17.171 21.217 1.00 76.12 183 ALA A N 1
ATOM 1411 C CA . ALA A 1 183 ? -2.099 -18.600 20.930 1.00 76.12 183 ALA A CA 1
ATOM 1412 C C . ALA A 1 183 ? -1.559 -18.904 19.525 1.00 76.12 183 ALA A C 1
ATOM 1414 O O . ALA A 1 183 ? -0.838 -19.883 19.355 1.00 76.12 183 ALA A O 1
ATOM 1415 N N . GLY A 1 184 ? -1.837 -18.042 18.542 1.00 68.31 184 GLY A N 1
ATOM 1416 C CA . GLY A 1 184 ? -1.290 -18.147 17.186 1.00 68.31 184 GLY A CA 1
ATOM 1417 C C . GLY A 1 184 ? 0.186 -17.747 17.069 1.00 68.31 184 GLY A C 1
ATOM 1418 O O . GLY A 1 184 ? 0.824 -18.080 16.077 1.00 68.31 184 GLY A O 1
ATOM 1419 N N . GLY A 1 185 ? 0.734 -17.055 18.074 1.00 58.41 185 GLY A N 1
ATOM 1420 C CA . GLY A 1 185 ? 2.121 -16.580 18.107 1.00 58.41 185 GLY A CA 1
ATOM 1421 C C . GLY A 1 185 ? 3.105 -17.463 18.883 1.00 58.41 185 GLY A C 1
ATOM 1422 O O . GLY A 1 185 ? 4.253 -17.058 19.056 1.00 58.41 185 GLY A O 1
ATOM 1423 N N . ARG A 1 186 ? 2.694 -18.637 19.384 1.00 47.66 186 ARG A N 1
ATOM 1424 C CA . ARG A 1 186 ? 3.608 -19.604 20.017 1.00 47.66 186 ARG A CA 1
ATOM 1425 C C . ARG A 1 186 ? 3.976 -20.714 19.023 1.00 47.66 186 ARG A C 1
ATOM 1427 O O . ARG A 1 186 ? 3.256 -21.710 18.957 1.00 47.66 186 ARG A O 1
ATOM 1434 N N . PRO A 1 187 ? 5.091 -20.596 18.277 1.00 53.41 187 PRO A N 1
ATOM 1435 C CA . PRO A 1 187 ? 5.694 -21.758 17.642 1.00 53.41 187 PRO A CA 1
ATOM 1436 C C . PRO A 1 187 ? 6.092 -22.735 18.751 1.00 53.41 187 PRO A C 1
ATOM 1438 O O . PRO A 1 187 ? 6.754 -22.368 19.725 1.00 53.41 187 PRO A O 1
ATOM 1441 N N . GLY A 1 188 ? 5.595 -23.965 18.647 1.00 53.03 188 GLY A N 1
ATOM 1442 C CA . GLY A 1 188 ? 5.879 -25.020 19.603 1.00 53.03 188 GLY A CA 1
ATOM 1443 C C . GLY A 1 188 ? 7.380 -25.266 19.686 1.00 53.03 188 GLY A C 1
ATOM 1444 O O . GLY A 1 188 ? 7.991 -25.754 18.742 1.00 53.03 188 GLY A O 1
ATOM 1445 N N . THR A 1 189 ? 7.969 -24.968 20.840 1.00 61.69 189 THR A N 1
ATOM 1446 C CA . THR A 1 189 ? 9.251 -25.535 21.250 1.00 61.69 189 THR A CA 1
ATOM 1447 C C . THR A 1 189 ? 9.012 -27.011 21.563 1.00 61.69 189 THR A C 1
ATOM 1449 O O . THR A 1 189 ? 8.710 -27.370 22.703 1.00 61.69 189 THR A O 1
ATOM 1452 N N . ALA A 1 190 ? 9.046 -27.856 20.534 1.00 55.88 190 ALA A N 1
ATOM 1453 C CA . ALA A 1 190 ? 9.132 -29.298 20.707 1.00 55.88 190 ALA A CA 1
ATOM 1454 C C . ALA A 1 190 ? 10.580 -29.652 21.076 1.00 55.88 190 ALA A C 1
ATOM 1456 O O . ALA A 1 190 ? 11.524 -29.202 20.428 1.00 55.88 190 ALA A O 1
ATOM 1457 N N . THR A 1 191 ? 10.701 -30.381 22.181 1.00 63.12 191 THR A N 1
ATOM 1458 C CA . THR A 1 191 ? 11.931 -30.951 22.747 1.00 63.12 191 THR A CA 1
ATOM 1459 C C . THR A 1 191 ? 12.142 -32.357 22.216 1.00 63.12 191 THR A C 1
ATOM 1461 O O . THR A 1 191 ? 11.129 -32.987 21.832 1.00 63.12 191 THR A O 1
#